Protein AF-A0A975RC49-F1 (afdb_monomer)

Foldseek 3Di:
DDDDDDDDDDDDDDDDPDDDDDDDDDDDDDDDDDDDDDDDDDDDDDDDDDDDDDDDDDDDDDDDDDDDDDDPVVVVVVVVVVVVVVVVVVVVCVVVPDDDDDDDDDDDDDPPPDPPDPDADAFLDDDWDFLVLLCVLCVVFAAKDPVFFDWAFDPPDPFGKTKTKIKHWDDDVPFPDIKIKIKIKIFTDQDPVDDHHLQVVLVVVVVVQVVLPWAWDQPLPAAPTKTWRDPNDPDPPDQDWQWMWHDHRSMIMIITIDGCPDPLSVDSHSPDPSNNVVSSVVSRSSCCSTPNDD

Secondary structure (DSSP, 8-state):
-----------------PPP--------------------------------------------PPPPPPP-HHHHHHHHHHHHHHHHHHHHHHHHTSPP---------PPPPPPPPP-PPPPS-S----HHHHHHH-TTSPEE-TTT-EEEE-TT-SS-EEEEEEEEEE--TT-SS-EEEEEEEEEE---TTT---HHHHHHHHHHHHHHTT-EE-TTS--SSEEEEPPPSS--TTPPPPEEEEEEETTEEEEEEEE-TT-GGG--SSTT-HHHHHHHHHHHHHHHHHHHS--

Mean predicted aligned error: 18.82 Å

Structure (mmCIF, N/CA/C/O backbone):
data_AF-A0A975RC49-F1
#
_entry.id   AF-A0A975RC49-F1
#
loop_
_atom_site.group_PDB
_atom_site.id
_atom_site.type_symbol
_atom_site.label_atom_id
_atom_site.label_alt_id
_atom_site.label_comp_id
_atom_site.label_asym_id
_atom_site.label_entity_id
_atom_site.label_seq_id
_atom_site.pdbx_PDB_ins_code
_atom_site.Cartn_x
_atom_site.Cartn_y
_atom_site.Cartn_z
_atom_site.occupancy
_atom_site.B_iso_or_equiv
_atom_site.auth_seq_id
_atom_site.auth_comp_id
_atom_site.auth_asym_id
_atom_site.auth_atom_id
_atom_site.pdbx_PDB_model_num
ATOM 1 N N . MET A 1 1 ? -19.924 -27.750 -36.740 1.00 48.16 1 MET A N 1
ATOM 2 C CA . MET A 1 1 ? -19.818 -26.470 -37.473 1.00 48.16 1 MET A CA 1
ATOM 3 C C . MET A 1 1 ? -21.213 -25.969 -37.803 1.00 48.16 1 MET A C 1
ATOM 5 O O . MET A 1 1 ? -21.998 -26.760 -38.304 1.00 48.16 1 MET A O 1
ATOM 9 N N . CYS A 1 2 ? -21.515 -24.692 -37.574 1.00 34.75 2 CYS A N 1
ATOM 10 C 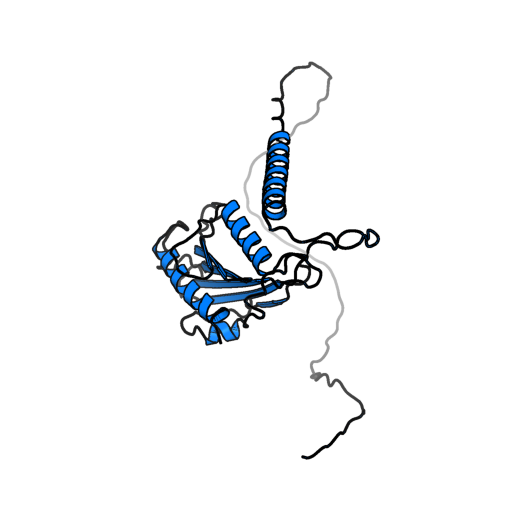CA . CYS A 1 2 ? -22.580 -23.990 -38.293 1.00 34.75 2 CYS A CA 1
ATOM 11 C C . CYS A 1 2 ? -22.220 -22.499 -38.338 1.00 34.75 2 CYS A C 1
ATOM 13 O O . CYS A 1 2 ? -21.735 -21.957 -37.348 1.00 34.75 2 CYS A O 1
ATOM 15 N N . TRP A 1 3 ? -22.368 -21.884 -39.506 1.00 39.25 3 TRP A N 1
ATOM 16 C CA . TRP A 1 3 ? -21.865 -20.552 -39.840 1.00 39.25 3 TRP A CA 1
ATOM 17 C C . TRP A 1 3 ? -23.080 -19.728 -40.270 1.00 39.25 3 TRP A C 1
ATOM 19 O O . TRP A 1 3 ? -23.743 -20.115 -41.229 1.00 39.25 3 TRP A O 1
ATOM 29 N N . ILE A 1 4 ? -23.399 -18.636 -39.572 1.00 54.00 4 ILE A N 1
ATOM 30 C CA . ILE A 1 4 ? -24.405 -17.667 -40.029 1.00 54.00 4 ILE A CA 1
ATOM 31 C C . ILE A 1 4 ? -23.855 -16.260 -39.796 1.00 54.00 4 ILE A C 1
ATOM 33 O O . ILE A 1 4 ? -23.800 -15.774 -38.669 1.00 54.00 4 ILE A O 1
ATOM 37 N N . CYS A 1 5 ? -23.453 -15.610 -40.886 1.00 49.94 5 CYS A N 1
ATOM 38 C CA . CYS A 1 5 ? -23.267 -14.164 -40.940 1.00 49.94 5 CYS A CA 1
ATOM 39 C C . CYS A 1 5 ? -24.623 -13.506 -41.237 1.00 49.94 5 CYS A C 1
ATOM 41 O O . CYS A 1 5 ? -25.393 -14.033 -42.039 1.00 49.94 5 CYS A O 1
ATOM 43 N N . GLY A 1 6 ? -24.913 -12.355 -40.625 1.00 41.44 6 GLY A N 1
ATOM 44 C CA . GLY A 1 6 ? -26.195 -11.673 -40.819 1.00 41.44 6 GLY A CA 1
ATOM 45 C C . GLY A 1 6 ? -26.276 -10.307 -40.141 1.00 41.44 6 GLY A C 1
ATOM 46 O O . GLY A 1 6 ? -26.768 -10.197 -39.024 1.00 41.44 6 GLY A O 1
ATOM 47 N N . HIS A 1 7 ? -25.794 -9.285 -40.841 1.00 43.31 7 HIS A N 1
ATOM 48 C CA . HIS A 1 7 ? -26.091 -7.849 -40.708 1.00 43.31 7 HIS A CA 1
ATOM 49 C C . HIS A 1 7 ? -26.049 -7.307 -42.155 1.00 43.31 7 HIS A C 1
ATOM 51 O O . HIS A 1 7 ? -25.258 -7.847 -42.939 1.00 43.31 7 HIS A O 1
ATOM 57 N N . PRO A 1 8 ? -26.896 -6.333 -42.556 1.00 55.91 8 PRO A N 1
ATOM 58 C CA . PRO A 1 8 ? -26.788 -4.981 -41.995 1.00 55.91 8 PRO A CA 1
ATOM 59 C C . PRO A 1 8 ? -28.096 -4.163 -41.838 1.00 55.91 8 PRO A C 1
ATOM 61 O O . PRO A 1 8 ? -29.154 -4.538 -42.330 1.00 55.91 8 PRO A O 1
ATOM 64 N N . ASP A 1 9 ? -27.933 -3.022 -41.155 1.00 44.25 9 ASP A N 1
ATOM 65 C CA . ASP A 1 9 ? -28.624 -1.721 -41.262 1.00 44.25 9 ASP A CA 1
ATOM 66 C C . ASP A 1 9 ? -30.160 -1.610 -41.331 1.00 44.25 9 ASP A C 1
ATOM 68 O O . ASP A 1 9 ? -30.810 -2.058 -42.272 1.00 44.25 9 ASP A O 1
ATOM 72 N N . GLY A 1 10 ? -30.737 -0.812 -40.412 1.00 37.03 10 GLY A N 1
ATOM 73 C CA . GLY A 1 10 ? -32.104 -0.308 -40.603 1.00 37.03 10 GLY A CA 1
ATOM 74 C C . GLY A 1 10 ? -32.830 0.380 -39.437 1.00 37.03 10 GLY A C 1
ATOM 75 O O . GLY A 1 10 ? -33.945 -0.015 -39.130 1.00 37.03 10 GLY A O 1
ATOM 76 N N . GLY A 1 11 ? -32.281 1.467 -38.878 1.00 35.84 11 GLY A N 1
ATOM 77 C CA . GLY A 1 11 ? -33.105 2.593 -38.395 1.00 35.84 11 GLY A CA 1
ATOM 78 C C . GLY A 1 11 ? -33.694 2.594 -36.968 1.00 35.84 11 GLY A C 1
ATOM 79 O O . GLY A 1 11 ? -34.406 1.693 -36.548 1.00 35.84 11 GLY A O 1
ATOM 80 N N . GLY A 1 12 ? -33.551 3.755 -36.314 1.00 36.91 12 GLY A N 1
ATOM 81 C CA . GLY A 1 12 ? -34.678 4.413 -35.637 1.00 36.91 12 GLY A CA 1
ATOM 82 C C . GLY A 1 12 ? -34.767 4.354 -34.104 1.00 36.91 12 GLY A C 1
ATOM 83 O O . GLY A 1 12 ? -35.030 3.315 -33.517 1.00 36.91 12 GLY A O 1
ATOM 84 N N . GLY A 1 13 ? -34.751 5.541 -33.482 1.00 41.72 13 GLY A N 1
ATOM 85 C CA . GLY A 1 13 ? -35.618 5.821 -32.329 1.00 41.72 13 GLY A CA 1
ATOM 86 C C . GLY A 1 13 ? -35.014 5.693 -30.930 1.00 41.72 13 GLY A C 1
ATOM 87 O O . GLY A 1 13 ? -35.272 4.732 -30.211 1.00 41.72 13 GLY A O 1
ATOM 88 N N . THR A 1 14 ? -34.361 6.756 -30.458 1.00 46.00 14 THR A N 1
ATOM 89 C CA . THR A 1 14 ? -34.277 7.050 -29.020 1.00 46.00 14 THR A CA 1
ATOM 90 C C . THR A 1 14 ? -35.671 7.382 -28.473 1.00 46.00 14 THR A C 1
ATOM 92 O O . THR A 1 14 ? -36.161 8.501 -28.623 1.00 46.00 14 THR A O 1
ATOM 95 N N . VAL A 1 15 ? -36.323 6.422 -27.811 1.00 40.50 15 VAL A N 1
ATOM 96 C CA . VAL A 1 15 ? -37.602 6.666 -27.122 1.00 40.50 15 VAL A CA 1
ATOM 97 C C . VAL A 1 15 ? -37.340 7.254 -25.734 1.00 40.50 15 VAL A C 1
ATOM 99 O O . VAL A 1 15 ? -37.149 6.540 -24.751 1.00 40.50 15 VAL A O 1
ATOM 102 N N . LEU A 1 16 ? -37.352 8.585 -25.656 1.00 39.56 16 LEU A N 1
ATOM 103 C CA . LEU A 1 16 ? -37.493 9.314 -24.395 1.00 39.56 16 LEU A CA 1
ATOM 104 C C . LEU A 1 16 ? -38.916 9.116 -23.853 1.00 39.56 16 LEU A C 1
ATOM 106 O O . LEU A 1 16 ? -39.882 9.619 -24.427 1.00 39.56 16 LEU A O 1
ATOM 110 N N . VAL A 1 17 ? -39.049 8.406 -22.730 1.00 44.75 17 VAL A N 1
ATOM 111 C CA . VAL A 1 17 ? -40.335 8.218 -22.037 1.00 44.75 17 VAL A CA 1
ATOM 112 C C . VAL A 1 17 ? -40.698 9.493 -21.267 1.00 44.75 17 VAL A C 1
ATOM 114 O O . VAL A 1 17 ? -40.416 9.639 -20.078 1.00 44.75 17 VAL A O 1
ATOM 117 N N . VAL A 1 18 ? -41.329 10.437 -21.966 1.00 41.31 18 VAL A N 1
ATOM 118 C CA . VAL A 1 18 ? -41.903 11.651 -21.372 1.00 41.31 18 VAL A CA 1
ATOM 119 C C . VAL A 1 18 ? -43.271 11.321 -20.773 1.00 41.31 18 VAL A C 1
ATOM 121 O O . VAL A 1 18 ? -44.186 10.918 -21.487 1.00 41.31 18 VAL A O 1
ATOM 124 N N . HIS A 1 19 ? -43.424 11.517 -19.462 1.00 46.41 19 HIS A N 1
ATOM 125 C CA . HIS A 1 19 ? -44.721 11.415 -18.789 1.00 46.41 19 HIS A CA 1
ATOM 126 C C . HIS A 1 19 ? -45.520 12.720 -18.972 1.00 46.41 19 HIS A C 1
ATOM 128 O O . HIS A 1 19 ? -44.986 13.791 -18.673 1.00 46.41 19 HIS A O 1
ATOM 134 N N . PRO A 1 20 ? -46.784 12.674 -19.434 1.00 46.28 20 PRO A N 1
ATOM 135 C CA . PRO A 1 20 ? -47.616 13.864 -19.577 1.00 46.28 20 PRO A CA 1
ATOM 136 C C . PRO A 1 20 ? -48.431 14.164 -18.309 1.00 46.28 20 PRO A C 1
ATOM 138 O O . PRO A 1 20 ? -48.974 13.257 -17.684 1.00 46.28 20 PRO A O 1
ATOM 141 N N . GLY A 1 21 ? -48.627 15.454 -18.014 1.00 37.62 21 GLY A N 1
ATOM 142 C CA . GLY A 1 21 ? -49.798 15.921 -17.259 1.00 37.62 21 GLY A CA 1
ATOM 143 C C . GLY A 1 21 ? -49.547 16.585 -15.903 1.00 37.62 21 GLY A C 1
ATOM 144 O O . GLY A 1 21 ? -49.761 15.978 -14.859 1.00 37.62 21 GLY A O 1
ATOM 145 N N . SER A 1 22 ? -49.277 17.891 -15.917 1.00 41.16 22 SER A N 1
ATOM 146 C CA . SER A 1 22 ? -49.756 18.809 -14.871 1.00 41.16 22 SER A CA 1
ATOM 147 C C . SER A 1 22 ? -49.934 20.228 -15.451 1.00 41.16 22 SER A C 1
ATOM 149 O O . SER A 1 22 ? -49.138 20.644 -16.296 1.00 41.16 22 SER A O 1
ATOM 151 N N . PRO A 1 23 ? -51.027 20.946 -15.115 1.00 50.72 23 PRO A N 1
ATOM 152 C CA . PRO A 1 23 ? -51.455 22.131 -15.864 1.00 50.72 23 PRO A CA 1
ATOM 153 C C . PRO A 1 23 ? -50.717 23.421 -15.479 1.00 50.72 23 PRO A C 1
ATOM 155 O O . PRO A 1 23 ? -50.354 23.643 -14.326 1.00 50.72 23 PRO A O 1
ATOM 158 N N . GLN A 1 24 ? -50.565 24.309 -16.464 1.00 41.41 24 GLN A N 1
ATOM 159 C CA . GLN A 1 24 ? -50.012 25.655 -16.300 1.00 41.41 24 GLN A CA 1
ATOM 160 C C . GLN A 1 24 ? -50.996 26.602 -15.588 1.00 41.41 24 GLN A C 1
ATOM 162 O O . GLN A 1 24 ? -52.201 26.551 -15.827 1.00 41.41 24 GLN A O 1
ATOM 167 N N . GLN A 1 25 ? -50.460 27.528 -14.790 1.00 42.84 25 GLN A N 1
ATOM 168 C CA . GLN A 1 25 ? -51.162 28.699 -14.251 1.00 42.84 25 GLN A CA 1
ATOM 169 C C . GLN A 1 25 ? -50.293 29.950 -14.488 1.00 42.84 25 GLN A C 1
ATOM 171 O O . GLN A 1 25 ? -49.144 29.965 -14.040 1.00 42.84 25 GLN A O 1
ATOM 176 N N . PRO A 1 26 ? -50.784 30.981 -15.199 1.00 52.34 26 PRO A N 1
ATOM 177 C CA . PRO A 1 26 ? -50.079 32.247 -15.386 1.00 52.34 26 PRO A CA 1
ATOM 178 C C . PRO A 1 26 ? -50.590 33.339 -14.428 1.00 52.34 26 PRO A C 1
ATOM 180 O O . PRO A 1 26 ? -51.778 33.365 -14.132 1.00 52.34 26 PRO A O 1
ATOM 183 N N . TYR A 1 27 ? -49.725 34.281 -14.025 1.00 34.75 27 TYR A N 1
ATOM 184 C CA . TYR A 1 27 ? -49.964 35.747 -13.956 1.00 34.75 27 TYR A CA 1
ATOM 185 C C . TYR A 1 27 ? -48.707 36.454 -13.394 1.00 34.75 27 TYR A C 1
ATOM 187 O O . TYR A 1 27 ? -48.075 35.958 -12.470 1.00 34.75 27 TYR A O 1
ATOM 195 N N . GLN A 1 28 ? -48.157 37.436 -14.120 1.00 38.69 28 GLN A N 1
ATOM 196 C CA . GLN A 1 28 ? -48.242 38.894 -13.873 1.00 38.69 28 GLN A CA 1
ATOM 197 C C . GLN A 1 28 ? -47.629 39.405 -12.553 1.00 38.69 28 GLN A C 1
ATOM 199 O O . GLN A 1 28 ? -47.965 38.949 -11.467 1.00 38.69 28 GLN A O 1
ATOM 204 N N . GLY A 1 29 ? -46.750 40.409 -12.668 1.00 40.44 29 GLY A N 1
ATOM 205 C CA . GLY A 1 29 ? -46.093 41.071 -11.535 1.00 40.44 29 GLY A CA 1
ATOM 206 C C . GLY A 1 29 ? -46.784 42.360 -11.071 1.00 40.44 29 GLY A C 1
ATOM 207 O O . GLY A 1 29 ? -47.638 42.912 -11.762 1.00 40.44 29 GLY A O 1
ATOM 208 N N . GLY A 1 30 ? -46.362 42.868 -9.910 1.00 33.44 30 GLY A N 1
ATOM 209 C CA . GLY A 1 30 ? -46.819 44.130 -9.319 1.00 33.44 30 GLY A CA 1
ATOM 210 C C . GLY A 1 30 ? -46.054 44.477 -8.022 1.00 33.44 30 GLY A C 1
ATOM 211 O O . GLY A 1 30 ? -45.348 43.605 -7.513 1.00 33.44 30 GLY A O 1
ATOM 212 N N . PRO A 1 31 ? -46.107 45.731 -7.515 1.00 53.66 31 PRO A N 1
ATOM 213 C CA . PRO A 1 31 ? -44.987 46.291 -6.739 1.00 53.66 31 PRO A CA 1
ATOM 214 C C . PRO A 1 31 ? -45.314 46.957 -5.369 1.00 53.66 31 PRO A C 1
ATOM 216 O O . PRO A 1 31 ? -46.438 47.371 -5.109 1.00 53.66 31 PRO A O 1
ATOM 219 N N . TYR A 1 32 ? -44.247 47.189 -4.582 1.00 35.81 32 TYR A N 1
ATOM 220 C CA . TYR A 1 32 ? -44.095 48.121 -3.431 1.00 35.81 32 TYR A CA 1
ATOM 221 C C . TYR A 1 32 ? -44.633 47.763 -2.015 1.00 35.81 32 TYR A C 1
ATOM 223 O O . TYR A 1 32 ? -45.631 47.078 -1.846 1.00 35.81 32 TYR A O 1
ATOM 231 N N . GLN A 1 33 ? -43.985 48.415 -1.024 1.00 40.91 33 GLN A N 1
ATOM 232 C CA . GLN A 1 33 ? -44.351 48.670 0.397 1.00 40.91 33 GLN A CA 1
ATOM 233 C C . GLN A 1 33 ? -44.145 47.574 1.475 1.00 40.91 33 GLN A C 1
ATOM 235 O O . GLN A 1 33 ? -44.083 46.400 1.143 1.00 40.91 33 GLN A O 1
ATOM 240 N N . GLN A 1 34 ? -44.099 47.864 2.798 1.00 35.94 34 GLN A N 1
ATOM 241 C CA . GLN A 1 34 ? -43.521 48.975 3.617 1.00 35.94 34 GLN A CA 1
ATOM 242 C C . GLN A 1 34 ? -43.714 48.658 5.138 1.00 35.94 34 GLN A C 1
ATOM 244 O O . GLN A 1 34 ? -44.823 48.329 5.538 1.00 35.94 34 GLN A O 1
ATOM 249 N N . GLY A 1 35 ? -42.691 48.848 5.999 1.00 37.84 35 GLY A N 1
ATOM 250 C CA . GLY A 1 35 ? -42.793 48.870 7.490 1.00 37.84 35 GLY A CA 1
ATOM 251 C C . GLY A 1 35 ? -42.779 47.508 8.239 1.00 37.84 35 GLY A C 1
ATOM 252 O O . GLY A 1 35 ? -43.109 46.490 7.651 1.00 37.84 35 GLY A O 1
ATOM 253 N N . GLY A 1 36 ? -42.398 47.395 9.530 1.00 32.78 36 GLY A N 1
ATOM 254 C CA . GLY A 1 36 ? -41.684 48.340 10.416 1.00 32.78 36 GLY A CA 1
ATOM 255 C C . GLY A 1 36 ? -41.649 47.979 11.935 1.00 32.78 36 GLY A C 1
ATOM 256 O O . GLY A 1 36 ? -42.676 47.606 12.484 1.00 32.78 36 GLY A O 1
ATOM 257 N N . ARG A 1 37 ? -40.506 48.265 12.613 1.00 39.56 37 ARG A N 1
ATOM 258 C CA . ARG A 1 37 ? -40.266 48.446 14.092 1.00 39.56 37 ARG A CA 1
ATOM 259 C C . ARG A 1 37 ? -40.331 47.214 15.047 1.00 39.56 37 ARG A C 1
ATOM 261 O O . ARG A 1 37 ? -40.948 46.228 14.667 1.00 39.56 37 ARG A O 1
ATOM 268 N N . PRO A 1 38 ? -39.804 47.278 16.312 1.00 52.38 38 PRO A N 1
ATOM 269 C CA . PRO A 1 38 ? -38.921 48.268 16.990 1.00 52.38 38 PRO A CA 1
ATOM 270 C C . PRO A 1 38 ? -37.618 47.689 17.650 1.00 52.38 38 PRO A C 1
ATOM 272 O O . PRO A 1 38 ? -37.277 46.528 17.471 1.00 52.38 38 PRO A O 1
ATOM 275 N N . GLN A 1 39 ? -36.875 48.537 18.392 1.00 44.19 39 GLN A N 1
ATOM 276 C CA . GLN A 1 39 ? -35.502 48.361 18.936 1.00 44.19 39 GLN A CA 1
ATOM 277 C C . GLN A 1 39 ? -35.376 47.904 20.414 1.00 44.19 39 GLN A C 1
ATOM 279 O O . GLN A 1 39 ? -36.280 48.166 21.203 1.00 44.19 39 GLN A O 1
ATOM 284 N N . GLN A 1 40 ? -34.164 47.440 20.789 1.00 43.75 40 GLN A N 1
ATOM 285 C CA . GLN A 1 40 ? -33.342 47.784 21.989 1.00 43.75 40 GLN A CA 1
ATOM 286 C C . GLN A 1 40 ? -31.896 47.223 21.789 1.00 43.75 40 GLN A C 1
ATOM 288 O O . GLN A 1 40 ? -31.753 46.265 21.037 1.00 43.75 40 GLN A O 1
ATOM 293 N N . GLY A 1 41 ? -30.786 47.714 22.379 1.00 37.78 41 GLY A N 1
ATOM 294 C CA . GLY A 1 41 ? -30.490 49.012 23.019 1.00 37.78 41 GLY A CA 1
ATOM 295 C C . GLY A 1 41 ? -29.161 49.048 23.838 1.00 37.78 41 GLY A C 1
ATOM 296 O O . GLY A 1 41 ? -28.811 48.058 24.465 1.00 37.78 41 GLY A O 1
ATOM 297 N N . TYR A 1 42 ? -28.510 50.228 23.899 1.00 37.12 42 TYR A N 1
ATOM 298 C CA . TYR A 1 42 ? -27.463 50.716 24.852 1.00 37.12 42 TYR A CA 1
ATOM 299 C C . TYR A 1 42 ? -25.962 50.276 24.694 1.00 37.12 42 TYR A C 1
ATOM 301 O O . TYR A 1 42 ? -25.711 49.182 24.205 1.00 37.12 42 TYR A O 1
ATOM 309 N N . PRO A 1 43 ? -24.939 51.113 25.059 1.00 52.62 43 PRO A N 1
ATOM 310 C CA . PRO A 1 43 ? -24.518 52.342 24.338 1.00 52.62 43 PRO A CA 1
ATOM 311 C C . PRO A 1 43 ? -22.958 52.553 24.236 1.00 52.62 43 PRO A C 1
ATOM 313 O O . PRO A 1 43 ? -22.190 51.665 24.581 1.00 52.62 43 PRO A O 1
ATOM 316 N N . HIS A 1 44 ? -22.523 53.797 23.918 1.00 40.97 44 HIS A N 1
ATOM 317 C CA . HIS A 1 44 ? -21.177 54.424 24.125 1.00 40.97 44 HIS A CA 1
ATOM 318 C C . HIS A 1 44 ? -20.005 54.041 23.174 1.00 40.97 44 HIS A C 1
ATOM 320 O O . HIS A 1 44 ? -19.857 52.885 22.814 1.00 40.97 44 HIS A O 1
ATOM 326 N N . GLN A 1 45 ? -19.084 54.946 22.776 1.00 39.88 45 GLN A N 1
ATOM 327 C CA . GLN A 1 45 ? -19.087 56.429 22.713 1.00 39.88 45 GLN A CA 1
ATOM 328 C C . GLN A 1 45 ? -18.027 56.941 21.684 1.00 39.88 45 GLN A C 1
ATOM 330 O O . GLN A 1 45 ? -17.146 56.193 21.275 1.00 39.88 45 GLN A O 1
ATOM 335 N N . ASN A 1 46 ? -18.144 58.208 21.257 1.00 36.53 46 ASN A N 1
ATOM 336 C CA . ASN A 1 46 ? -17.329 58.954 20.254 1.00 36.53 46 ASN A CA 1
ATOM 337 C C . ASN A 1 46 ? -16.026 59.558 20.903 1.00 36.53 46 ASN A C 1
ATOM 339 O O . ASN A 1 46 ? -15.859 59.291 22.095 1.00 36.53 46 ASN A O 1
ATOM 343 N N . PRO A 1 47 ? -15.159 60.432 20.291 1.00 52.09 47 PRO A N 1
ATOM 344 C CA . PRO A 1 47 ? -15.111 60.994 18.921 1.00 52.09 47 PRO A CA 1
ATOM 345 C C . PRO A 1 47 ? -13.720 61.209 18.219 1.00 52.09 47 PRO A C 1
ATOM 347 O O . PRO A 1 47 ? -12.648 61.088 18.797 1.00 52.09 47 PRO A O 1
ATOM 350 N N . GLN A 1 48 ? -13.821 61.614 16.940 1.00 43.97 48 GLN A N 1
ATOM 351 C CA . GLN A 1 48 ? -12.925 62.356 16.007 1.00 43.97 48 GLN A CA 1
ATOM 352 C C . GLN A 1 48 ? -11.623 63.067 16.478 1.00 43.97 48 GLN A C 1
ATOM 354 O O . GLN A 1 48 ? -11.636 63.756 17.492 1.00 43.97 48 GLN A O 1
ATOM 359 N N . GLN A 1 49 ? -10.617 63.129 15.575 1.00 41.47 49 GLN A N 1
ATOM 360 C CA . GLN A 1 49 ? -10.016 64.327 14.896 1.00 41.47 49 GLN A CA 1
ATOM 361 C C . GLN A 1 49 ? -8.598 63.988 14.335 1.00 41.47 49 GLN A C 1
ATOM 363 O O . GLN A 1 49 ? -7.985 63.053 14.827 1.00 41.47 49 GLN A O 1
ATOM 368 N N . ASN A 1 50 ? -7.908 64.722 13.445 1.00 35.69 50 ASN A N 1
ATOM 369 C CA . ASN A 1 50 ? -8.152 65.417 12.162 1.00 35.69 50 ASN A CA 1
ATOM 370 C C . ASN A 1 50 ? -6.875 66.268 11.849 1.00 35.69 50 ASN A C 1
ATOM 372 O O . ASN A 1 50 ? -6.469 67.033 12.713 1.00 35.69 50 ASN A O 1
ATOM 376 N N . PHE A 1 51 ? -6.316 66.201 10.624 1.00 35.50 51 PHE A N 1
ATOM 377 C CA . PHE A 1 51 ? -5.241 67.059 10.029 1.00 35.50 51 PHE A CA 1
ATOM 378 C C . PHE A 1 51 ? -3.760 66.971 10.505 1.00 35.50 51 PHE A C 1
ATOM 380 O O . PHE A 1 51 ? -3.467 67.029 11.692 1.00 35.50 51 PHE A O 1
ATOM 387 N N . GLY A 1 52 ? -2.818 66.988 9.532 1.00 31.72 52 GLY A N 1
ATOM 388 C CA . GLY A 1 52 ? -1.402 67.387 9.727 1.00 31.72 52 GLY A CA 1
ATOM 389 C C . GLY A 1 52 ? -0.322 66.707 8.843 1.00 31.72 52 GLY A C 1
ATOM 390 O O . GLY A 1 52 ? 0.118 65.609 9.153 1.00 31.72 52 GLY A O 1
ATOM 391 N N . GLN A 1 53 ? 0.175 67.391 7.798 1.00 39.69 53 GLN A N 1
ATOM 392 C CA . GLN A 1 53 ? 1.578 67.294 7.293 1.00 39.69 53 GLN A CA 1
ATOM 393 C C . GLN A 1 53 ? 2.383 68.486 7.884 1.00 39.69 53 GLN A C 1
ATOM 395 O O . GLN A 1 53 ? 1.706 69.370 8.420 1.00 39.69 53 GLN A O 1
ATOM 400 N N . PRO A 1 54 ? 3.734 68.648 7.764 1.00 55.56 54 PRO A N 1
ATOM 401 C CA . PRO A 1 54 ? 4.822 67.889 7.082 1.00 55.56 54 PRO A CA 1
ATOM 402 C C . PRO A 1 54 ? 5.966 67.530 8.109 1.00 55.56 54 PRO A C 1
ATOM 404 O O . PRO A 1 54 ? 5.590 67.360 9.269 1.00 55.56 54 PRO A O 1
ATOM 407 N N . PRO A 1 55 ? 7.312 67.448 7.850 1.00 44.81 55 PRO A N 1
ATOM 408 C CA . PRO A 1 55 ? 8.143 67.427 6.622 1.00 44.81 55 PRO A CA 1
ATOM 409 C C . PRO A 1 55 ? 9.267 66.333 6.559 1.00 44.81 55 PRO A C 1
ATOM 411 O O . PRO A 1 55 ? 9.355 65.432 7.384 1.00 44.81 55 PRO A O 1
ATOM 414 N N . TYR A 1 56 ? 10.138 66.447 5.541 1.00 44.22 56 TYR A N 1
ATOM 415 C CA . TYR A 1 56 ? 11.343 65.645 5.216 1.00 44.22 56 TYR A CA 1
ATOM 416 C C . TYR A 1 56 ? 12.433 65.543 6.319 1.00 44.22 56 TYR A C 1
ATOM 418 O O . TYR A 1 56 ? 12.730 66.537 6.977 1.00 44.22 56 TYR A O 1
ATOM 426 N N . GLY A 1 57 ? 13.158 64.407 6.382 1.00 31.84 57 GLY A N 1
ATOM 427 C CA . GLY A 1 57 ? 14.435 64.269 7.118 1.00 31.84 57 GLY A CA 1
ATOM 428 C C . GLY A 1 57 ? 15.109 62.878 7.031 1.00 31.84 57 GLY A C 1
ATOM 429 O O . GLY A 1 57 ? 14.483 61.869 7.330 1.00 31.84 57 GLY A O 1
ATOM 430 N N . TYR A 1 58 ? 16.390 62.828 6.633 1.00 35.53 58 TYR A N 1
ATOM 431 C CA . TYR A 1 58 ? 17.287 61.640 6.607 1.00 35.53 58 TYR A CA 1
ATOM 432 C C . TYR A 1 58 ? 17.975 61.437 7.989 1.00 35.53 58 TYR A C 1
ATOM 434 O O . TYR A 1 58 ? 18.111 62.435 8.701 1.00 35.53 58 TYR A O 1
ATOM 442 N N . PRO A 1 59 ? 18.443 60.224 8.394 1.00 41.88 59 PRO A N 1
ATOM 443 C CA . PRO A 1 59 ? 19.723 59.687 7.892 1.00 41.88 59 PRO A CA 1
ATOM 444 C C . PRO A 1 59 ? 19.854 58.144 7.757 1.00 41.88 59 PRO A C 1
ATOM 446 O O . PRO A 1 59 ? 18.940 57.366 8.004 1.00 41.88 59 PRO A O 1
ATOM 449 N N . GLN A 1 60 ? 21.041 57.732 7.301 1.00 43.22 60 GLN A N 1
ATOM 450 C CA . GLN A 1 60 ? 21.473 56.401 6.845 1.00 43.22 60 GLN A CA 1
ATOM 451 C C . GLN A 1 60 ? 22.172 55.572 7.951 1.00 43.22 60 GLN A C 1
ATOM 453 O O . GLN A 1 60 ? 23.018 56.125 8.645 1.00 43.22 60 GLN A O 1
ATOM 458 N N . GLN A 1 61 ? 21.901 54.255 8.036 1.00 37.50 61 GLN A N 1
ATOM 459 C CA . GLN A 1 61 ? 22.738 53.164 8.611 1.00 37.50 61 GLN A CA 1
ATOM 460 C C . GLN A 1 61 ? 21.984 51.811 8.453 1.00 37.50 61 GLN A C 1
ATOM 462 O O . GLN A 1 61 ? 20.760 51.807 8.464 1.00 37.50 61 GLN A O 1
ATOM 467 N N . GLY A 1 62 ? 22.592 50.624 8.300 1.00 42.47 62 GLY A N 1
ATOM 468 C CA . GLY A 1 62 ? 24.029 50.319 8.229 1.00 42.47 62 GLY A CA 1
ATOM 469 C C . GLY A 1 62 ? 24.455 48.877 8.597 1.00 42.47 62 GLY A C 1
ATOM 470 O O . GLY A 1 62 ? 25.582 48.715 9.048 1.00 42.47 62 GLY A O 1
ATOM 471 N N . GLN A 1 63 ? 23.611 47.840 8.460 1.00 36.09 63 GLN A N 1
ATOM 472 C CA . GLN A 1 63 ? 23.936 46.412 8.716 1.00 36.09 63 GLN A CA 1
ATOM 473 C C . GLN A 1 63 ? 23.080 45.513 7.790 1.00 36.09 63 GLN A C 1
ATOM 475 O O . GLN A 1 63 ? 21.969 45.903 7.450 1.00 36.09 63 GLN A O 1
ATOM 480 N N . GLY A 1 64 ? 23.463 44.314 7.333 1.00 36.44 64 GLY A N 1
ATOM 481 C CA . GLY A 1 64 ? 24.682 43.526 7.555 1.00 36.44 64 GLY A CA 1
ATOM 482 C C . GLY A 1 64 ? 24.425 42.042 7.226 1.00 36.44 64 GLY A C 1
ATOM 483 O O . GLY A 1 64 ? 24.332 41.224 8.135 1.00 36.44 64 GLY A O 1
ATOM 484 N N . TYR A 1 65 ? 24.225 41.693 5.948 1.00 45.47 65 TYR A N 1
ATOM 485 C CA . TYR A 1 65 ? 23.830 40.330 5.544 1.00 45.47 65 TYR A CA 1
ATOM 486 C C . TYR A 1 65 ? 24.972 39.302 5.700 1.00 45.47 65 TYR A C 1
ATOM 488 O O . TYR A 1 65 ? 26.102 39.589 5.297 1.00 45.47 65 TYR A O 1
ATOM 496 N N . PRO A 1 66 ? 24.701 38.083 6.214 1.00 59.12 66 PRO A N 1
ATOM 497 C CA . PRO A 1 66 ? 25.700 37.020 6.287 1.00 59.12 66 PRO A CA 1
ATOM 498 C C . PRO A 1 66 ? 26.052 36.485 4.883 1.00 59.12 66 PRO A C 1
ATOM 500 O O . PRO A 1 66 ? 25.168 36.368 4.030 1.00 59.12 66 PRO A O 1
ATOM 503 N N . PRO A 1 67 ? 27.321 36.118 4.620 1.00 62.38 67 PRO A N 1
ATOM 504 C CA . PRO A 1 67 ? 27.748 35.669 3.298 1.00 62.38 67 PRO A CA 1
ATOM 505 C C . PRO A 1 67 ? 27.145 34.298 2.925 1.00 62.38 67 PRO A C 1
ATOM 507 O O . PRO A 1 67 ? 27.091 33.396 3.769 1.00 62.38 67 PRO A O 1
ATOM 510 N N . PRO A 1 68 ? 26.737 34.090 1.658 1.00 66.12 68 PRO A N 1
ATOM 511 C CA . PRO A 1 68 ? 26.168 32.823 1.210 1.00 66.12 68 PRO A CA 1
ATOM 512 C C . PRO A 1 68 ? 27.204 31.690 1.243 1.00 66.12 68 PRO A C 1
ATOM 514 O O . PRO A 1 68 ? 28.345 31.834 0.793 1.00 66.12 68 PRO A O 1
ATOM 517 N N . LYS A 1 69 ? 26.795 30.522 1.751 1.00 65.00 69 LYS A N 1
ATOM 518 C CA . LYS A 1 69 ? 27.634 29.315 1.783 1.00 65.00 69 LYS A CA 1
ATOM 519 C C . LYS A 1 69 ? 27.849 28.796 0.356 1.00 65.00 69 LYS A C 1
ATOM 521 O O . LYS A 1 69 ? 26.886 28.517 -0.352 1.00 65.00 69 LYS A O 1
ATOM 526 N N . LYS A 1 70 ? 29.112 28.644 -0.055 1.00 61.81 70 LYS A N 1
ATOM 527 C CA . LYS A 1 70 ? 29.483 28.146 -1.393 1.00 61.81 70 LYS A CA 1
ATOM 528 C C . LYS A 1 70 ? 28.956 26.712 -1.615 1.00 61.81 70 LYS A C 1
ATOM 530 O O . LYS A 1 70 ? 29.142 25.876 -0.726 1.00 61.81 70 LYS A O 1
ATOM 535 N N . PRO A 1 71 ? 28.360 26.391 -2.779 1.00 54.19 71 PRO A N 1
ATOM 536 C CA . PRO A 1 71 ? 27.940 25.028 -3.092 1.00 54.19 71 PRO A CA 1
ATOM 537 C C . PRO A 1 71 ? 29.159 24.113 -3.293 1.00 54.19 71 PRO A C 1
ATOM 539 O O . PRO A 1 71 ? 30.148 24.496 -3.917 1.00 54.19 71 PRO A O 1
ATOM 542 N N . LYS A 1 72 ? 29.092 22.878 -2.780 1.00 55.12 72 LYS A N 1
ATOM 543 C CA . LYS A 1 72 ? 30.182 21.881 -2.845 1.00 55.12 72 LYS A CA 1
ATOM 544 C C . LYS A 1 72 ? 30.249 21.138 -4.194 1.00 55.12 72 LYS A C 1
ATOM 546 O O . LYS A 1 72 ?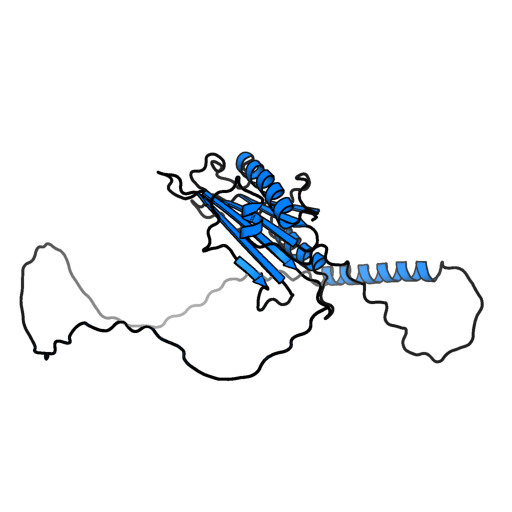 30.606 19.963 -4.237 1.00 55.12 72 LYS A O 1
ATOM 551 N N . THR A 1 73 ? 29.916 21.808 -5.297 1.00 55.53 73 THR A N 1
ATOM 552 C CA . THR A 1 73 ? 29.760 21.201 -6.632 1.00 55.53 73 THR A CA 1
ATOM 553 C C . THR A 1 73 ? 31.025 20.472 -7.106 1.00 55.53 73 THR A C 1
ATOM 555 O O . THR A 1 73 ? 30.932 19.415 -7.723 1.00 55.53 73 THR A O 1
ATOM 558 N N . GLY A 1 74 ? 32.211 20.975 -6.740 1.00 52.00 74 GLY A N 1
ATOM 559 C CA . GLY A 1 74 ? 33.495 20.347 -7.079 1.00 52.00 74 GLY A CA 1
ATOM 560 C C . GLY A 1 74 ? 33.731 18.969 -6.445 1.00 52.00 74 GLY A C 1
ATOM 561 O O . GLY A 1 74 ? 34.432 18.154 -7.032 1.00 52.00 74 GLY A O 1
ATOM 562 N N . LEU A 1 75 ? 33.124 18.666 -5.289 1.00 62.47 75 LEU A N 1
ATOM 563 C CA . LEU A 1 75 ? 33.280 17.355 -4.644 1.00 62.47 75 LEU A CA 1
ATOM 564 C C . LEU A 1 75 ? 32.432 16.281 -5.342 1.00 62.47 75 LEU A C 1
ATOM 566 O O . LEU A 1 75 ? 32.891 15.157 -5.516 1.00 62.47 75 LEU A O 1
ATOM 570 N N . ILE A 1 76 ? 31.233 16.643 -5.809 1.00 58.69 76 ILE A N 1
ATOM 571 C CA . ILE A 1 76 ? 30.371 15.744 -6.591 1.00 58.69 76 ILE A CA 1
ATOM 572 C C . ILE A 1 76 ? 30.995 15.482 -7.969 1.00 58.69 76 ILE A C 1
ATOM 574 O O . ILE A 1 76 ? 31.078 14.331 -8.393 1.00 58.69 76 ILE A O 1
ATOM 578 N N . ALA A 1 77 ? 31.517 16.525 -8.628 1.00 58.00 77 ALA A N 1
ATOM 579 C CA . ALA A 1 77 ? 32.252 16.382 -9.886 1.00 58.00 77 ALA A CA 1
ATOM 580 C C . ALA A 1 77 ? 33.498 15.482 -9.740 1.00 58.00 77 ALA A C 1
ATOM 582 O O . ALA A 1 77 ? 33.753 14.644 -10.602 1.00 58.00 77 ALA A O 1
ATOM 583 N N . GLY A 1 78 ? 34.236 15.605 -8.628 1.00 58.41 78 GLY A N 1
ATOM 584 C CA . GLY A 1 78 ? 35.387 14.751 -8.325 1.00 58.41 78 GLY A CA 1
ATOM 585 C C . GLY A 1 78 ? 35.023 13.274 -8.131 1.00 58.41 78 GLY A C 1
ATOM 586 O O . GLY A 1 78 ? 35.699 12.406 -8.679 1.00 58.41 78 GLY A O 1
ATOM 587 N N . ILE A 1 79 ? 33.934 12.977 -7.411 1.00 68.25 79 ILE A N 1
ATOM 588 C CA . ILE A 1 79 ? 33.458 11.595 -7.220 1.00 68.25 79 ILE A CA 1
ATOM 589 C C . ILE A 1 79 ? 32.989 10.991 -8.551 1.00 68.25 79 ILE A C 1
ATOM 591 O O . ILE A 1 79 ? 33.366 9.865 -8.868 1.00 68.25 79 ILE A O 1
ATOM 595 N N . ALA A 1 80 ? 32.230 11.740 -9.358 1.00 60.00 80 ALA A N 1
ATOM 596 C CA . ALA A 1 80 ? 31.770 11.276 -10.666 1.00 60.00 80 ALA A CA 1
ATOM 597 C C . ALA A 1 80 ? 32.943 10.931 -11.605 1.00 60.00 80 ALA A C 1
ATOM 599 O O . ALA A 1 80 ? 32.947 9.864 -12.217 1.00 60.00 80 ALA A O 1
ATOM 600 N N . ALA A 1 81 ? 33.973 11.784 -11.663 1.00 68.38 81 ALA A N 1
ATOM 601 C CA . ALA A 1 81 ? 35.186 11.508 -12.433 1.00 68.38 81 ALA A CA 1
ATOM 602 C C . ALA A 1 81 ? 35.940 10.268 -11.913 1.00 68.38 81 ALA A C 1
ATOM 604 O O . ALA A 1 81 ? 36.371 9.432 -12.707 1.00 68.38 81 ALA A O 1
ATOM 605 N N . GLY A 1 82 ? 36.054 10.115 -10.588 1.00 73.56 82 GLY A N 1
ATOM 606 C CA . GLY A 1 82 ? 36.703 8.961 -9.961 1.00 73.56 82 GLY A CA 1
ATOM 607 C C . GLY A 1 82 ? 36.033 7.628 -10.305 1.00 73.56 82 GLY A C 1
ATOM 608 O O . GLY A 1 82 ? 36.723 6.680 -10.670 1.00 73.56 82 GLY A O 1
ATOM 609 N N . VAL A 1 83 ? 34.697 7.564 -10.258 1.00 75.56 83 VAL A N 1
ATOM 610 C CA . VAL A 1 83 ? 33.936 6.348 -10.605 1.00 75.56 83 VAL A CA 1
ATOM 611 C C . VAL A 1 83 ? 34.129 5.967 -12.076 1.00 75.56 83 VAL A C 1
ATOM 613 O O . VAL A 1 83 ? 34.356 4.795 -12.368 1.00 75.56 83 VAL A O 1
ATOM 616 N N . VAL A 1 84 ? 34.114 6.936 -13.000 1.00 79.06 84 VAL A N 1
ATOM 617 C CA . VAL A 1 84 ? 34.325 6.670 -14.437 1.00 79.06 84 VAL A CA 1
ATOM 618 C C . VAL A 1 84 ? 35.714 6.082 -14.704 1.00 79.06 84 VAL A C 1
ATOM 620 O O . VAL A 1 84 ? 35.823 5.091 -15.423 1.00 79.06 84 VAL A O 1
ATOM 623 N N . VAL A 1 85 ? 36.772 6.628 -14.091 1.00 81.31 85 VAL A N 1
ATOM 624 C CA . VAL A 1 85 ? 38.137 6.083 -14.231 1.00 81.31 85 VAL A CA 1
ATOM 625 C C . VAL A 1 85 ? 38.232 4.657 -13.677 1.00 81.31 85 VAL A C 1
ATOM 627 O O . VAL A 1 85 ? 38.870 3.805 -14.292 1.00 81.31 85 VAL A O 1
ATOM 630 N N . LEU A 1 86 ? 37.567 4.373 -12.554 1.00 77.56 86 LEU A N 1
ATOM 631 C CA . LEU A 1 86 ? 37.577 3.048 -11.926 1.00 77.56 86 LEU A CA 1
ATOM 632 C C . LEU A 1 86 ? 36.864 1.997 -12.797 1.00 77.56 86 LEU A C 1
ATOM 634 O O . LEU A 1 86 ? 37.391 0.904 -12.991 1.00 77.56 86 LEU A O 1
ATOM 638 N N . VAL A 1 87 ? 35.718 2.345 -13.393 1.00 79.62 87 VAL A N 1
ATOM 639 C CA . VAL A 1 87 ? 35.005 1.469 -14.342 1.00 79.62 87 VAL A CA 1
ATOM 640 C C . VAL A 1 87 ? 35.846 1.209 -15.596 1.00 79.62 87 VAL A C 1
ATOM 642 O O . VAL A 1 87 ? 35.967 0.060 -16.017 1.00 79.62 87 VAL A O 1
ATOM 645 N N . LEU A 1 88 ? 36.482 2.242 -16.163 1.00 77.19 88 LEU A N 1
ATOM 646 C CA . LEU A 1 88 ? 37.366 2.086 -17.325 1.00 77.19 88 LEU A CA 1
ATOM 647 C C . LEU A 1 88 ? 38.577 1.189 -17.022 1.00 77.19 88 LEU A C 1
ATOM 649 O O . LEU A 1 88 ? 38.952 0.380 -17.868 1.00 77.19 88 LEU A O 1
ATOM 653 N N . ALA A 1 89 ? 39.153 1.278 -15.820 1.00 76.38 89 ALA A N 1
ATOM 654 C CA . ALA A 1 89 ? 40.251 0.410 -15.399 1.00 76.38 89 ALA A CA 1
ATOM 655 C C . ALA A 1 89 ? 39.824 -1.066 -15.285 1.00 76.38 89 ALA A C 1
ATOM 657 O O . ALA A 1 89 ? 40.547 -1.944 -15.748 1.00 76.38 89 ALA A O 1
ATOM 658 N N . VAL A 1 90 ? 38.638 -1.347 -14.729 1.00 76.88 90 VAL A N 1
ATOM 659 C CA . VAL A 1 90 ? 38.104 -2.720 -14.638 1.00 76.88 90 VAL A CA 1
ATOM 660 C C . VAL A 1 90 ? 37.828 -3.302 -16.028 1.00 76.88 90 VAL A C 1
ATOM 662 O O . VAL A 1 90 ? 38.216 -4.437 -16.294 1.00 76.88 90 VAL A O 1
ATOM 665 N N . VAL A 1 91 ? 37.229 -2.523 -16.937 1.00 75.62 91 VAL A N 1
ATOM 666 C CA . VAL A 1 91 ? 37.006 -2.952 -18.331 1.00 75.62 91 VAL A CA 1
ATOM 667 C C . VAL A 1 91 ? 38.331 -3.221 -19.045 1.00 75.62 91 VAL A C 1
ATOM 669 O O . VAL A 1 91 ? 38.457 -4.243 -19.714 1.00 75.62 91 VAL A O 1
ATOM 672 N N . ALA A 1 92 ? 39.336 -2.356 -18.874 1.00 72.50 92 ALA A N 1
ATOM 673 C CA . ALA A 1 92 ? 40.652 -2.559 -19.475 1.00 72.50 92 ALA A CA 1
ATOM 674 C C . ALA A 1 92 ? 41.313 -3.856 -18.983 1.00 72.50 92 ALA A C 1
ATOM 676 O O . ALA A 1 92 ? 41.830 -4.609 -19.799 1.00 72.50 92 ALA A O 1
ATOM 677 N N . ILE A 1 93 ? 41.249 -4.156 -17.680 1.00 73.69 93 ILE A N 1
ATOM 678 C CA . ILE A 1 93 ? 41.790 -5.407 -17.128 1.00 73.69 93 ILE A CA 1
ATOM 679 C C . ILE A 1 93 ? 41.094 -6.619 -17.759 1.00 73.69 93 ILE A C 1
ATOM 681 O O . ILE A 1 93 ? 41.779 -7.482 -18.289 1.00 73.69 93 ILE A O 1
ATOM 685 N N . VAL A 1 94 ? 39.756 -6.653 -17.787 1.00 71.31 94 VAL A N 1
ATOM 686 C CA . VAL A 1 94 ? 39.000 -7.783 -18.365 1.00 71.31 94 VAL A CA 1
ATOM 687 C C . VAL A 1 94 ? 39.315 -7.998 -19.851 1.00 71.31 94 VAL A C 1
ATOM 689 O O . VAL A 1 94 ? 39.388 -9.140 -20.292 1.00 71.31 94 VAL A O 1
ATOM 692 N N . VAL A 1 95 ? 39.534 -6.925 -20.618 1.00 71.31 95 VAL A N 1
ATOM 693 C CA . VAL A 1 95 ? 39.894 -7.012 -22.045 1.00 71.31 95 VAL A CA 1
ATOM 694 C C . VAL A 1 95 ? 41.348 -7.455 -22.255 1.00 71.31 95 VAL A C 1
ATOM 696 O O . VAL A 1 95 ? 41.614 -8.182 -23.203 1.00 71.31 95 VAL A O 1
ATOM 699 N N . PHE A 1 96 ? 42.284 -7.053 -21.389 1.00 66.62 96 PHE A N 1
ATOM 700 C CA . PHE A 1 96 ? 43.708 -7.403 -21.512 1.00 66.62 96 PHE A CA 1
ATOM 701 C C . PHE A 1 96 ? 44.122 -8.696 -20.783 1.00 66.62 96 PHE A C 1
ATOM 703 O O . PHE A 1 96 ? 45.277 -9.097 -20.900 1.00 66.62 96 PHE A O 1
ATOM 710 N N . THR A 1 97 ? 43.222 -9.354 -20.042 1.00 71.50 97 THR A N 1
ATOM 711 C CA . THR A 1 97 ? 43.466 -10.677 -19.426 1.00 71.50 97 THR A CA 1
ATOM 712 C C . THR A 1 97 ? 42.591 -11.798 -20.000 1.00 71.50 97 THR A C 1
ATOM 714 O O . THR A 1 97 ? 42.482 -12.847 -19.370 1.00 71.50 97 THR A O 1
ATOM 717 N N . GLY A 1 98 ? 41.929 -11.575 -21.139 1.00 46.75 98 GLY A N 1
ATOM 718 C CA . GLY A 1 98 ? 41.314 -12.636 -21.946 1.00 46.75 98 GLY A CA 1
ATOM 719 C C . GLY A 1 98 ? 42.313 -13.172 -22.975 1.00 46.75 98 GLY A C 1
ATOM 720 O O . GLY A 1 98 ? 43.086 -12.388 -23.520 1.00 46.75 98 GLY A O 1
ATOM 721 N N . ASP A 1 99 ? 42.312 -14.488 -23.189 1.00 45.09 99 ASP A N 1
ATOM 722 C CA . ASP A 1 99 ? 43.367 -15.244 -23.880 1.00 45.09 99 ASP A CA 1
ATOM 723 C C . ASP A 1 99 ? 43.676 -14.836 -25.340 1.00 45.09 99 ASP A C 1
ATOM 725 O O . ASP A 1 99 ? 42.827 -14.320 -26.072 1.00 45.09 99 ASP A O 1
ATOM 729 N N . ASP A 1 100 ? 44.916 -15.129 -25.752 1.00 52.22 100 ASP A N 1
ATOM 730 C CA . ASP A 1 100 ? 45.460 -14.960 -27.106 1.00 52.22 100 ASP A CA 1
ATOM 731 C C . ASP A 1 100 ? 44.788 -15.871 -28.156 1.00 52.22 100 ASP A C 1
ATOM 733 O O . ASP A 1 100 ? 44.666 -17.075 -27.938 1.00 52.22 100 ASP A O 1
ATOM 737 N N . ASP A 1 101 ? 44.490 -15.330 -29.347 1.00 43.69 101 ASP A N 1
ATOM 738 C CA . ASP A 1 101 ? 44.433 -16.095 -30.607 1.00 43.69 101 ASP A CA 1
ATOM 739 C C . ASP A 1 101 ? 44.622 -15.179 -31.851 1.00 43.69 101 ASP A C 1
ATOM 741 O O . ASP A 1 101 ? 44.491 -13.956 -31.775 1.00 43.69 101 ASP A O 1
ATOM 745 N N . GLU A 1 102 ? 45.009 -15.771 -32.989 1.00 43.91 102 GLU A N 1
ATOM 746 C CA . GLU A 1 102 ? 45.728 -15.143 -34.126 1.00 43.91 102 GLU A CA 1
ATOM 747 C C . GLU A 1 102 ? 45.090 -13.938 -34.892 1.00 43.91 102 GLU A C 1
ATOM 749 O O . GLU A 1 102 ? 43.869 -13.764 -34.950 1.00 43.91 102 GLU A O 1
ATOM 754 N N . PRO A 1 103 ? 45.917 -13.109 -35.584 1.00 48.00 103 PRO A N 1
ATOM 755 C CA . PRO A 1 103 ? 45.475 -11.873 -36.237 1.00 48.00 103 PRO A CA 1
ATOM 756 C C . PRO A 1 103 ? 44.818 -12.097 -37.614 1.00 48.00 103 PRO A C 1
ATOM 758 O O . PRO A 1 103 ? 45.491 -12.354 -38.615 1.00 48.00 103 PRO A O 1
ATOM 761 N N . SER A 1 104 ? 43.502 -11.884 -37.699 1.00 39.97 104 SER A N 1
ATOM 762 C CA . SER A 1 104 ? 42.762 -11.868 -38.973 1.00 39.97 104 SER A CA 1
ATOM 763 C C . SER A 1 104 ? 42.581 -10.456 -39.562 1.00 39.97 104 SER A C 1
ATOM 765 O O . SER A 1 104 ? 42.720 -9.440 -38.884 1.00 39.97 104 SER A O 1
ATOM 767 N N . GLN A 1 105 ? 42.328 -10.405 -40.871 1.00 44.44 105 GLN A N 1
ATOM 768 C CA . GLN A 1 105 ? 42.561 -9.255 -41.753 1.00 44.44 105 GLN A CA 1
ATOM 769 C C . GLN A 1 105 ? 41.734 -7.992 -41.443 1.00 44.44 105 GLN A C 1
ATOM 771 O O . GLN A 1 105 ? 40.589 -8.047 -40.997 1.00 44.44 105 GLN A O 1
ATOM 776 N N . ALA A 1 106 ? 42.311 -6.832 -41.778 1.00 49.47 106 ALA A N 1
ATOM 777 C CA . ALA A 1 106 ? 41.709 -5.516 -41.582 1.00 49.47 106 ALA A CA 1
ATOM 778 C C . ALA A 1 106 ? 40.408 -5.324 -42.390 1.00 49.47 106 ALA A C 1
ATOM 780 O O . ALA A 1 106 ? 40.426 -5.096 -43.600 1.00 49.47 106 ALA A O 1
ATOM 781 N N . GLN A 1 107 ? 39.279 -5.351 -41.686 1.00 48.41 107 GLN A N 1
ATOM 782 C CA . GLN A 1 107 ? 37.965 -4.960 -42.193 1.00 48.41 107 GLN A CA 1
ATOM 783 C C . GLN A 1 107 ? 37.770 -3.438 -42.000 1.00 48.41 107 GLN A C 1
ATOM 785 O O . GLN A 1 107 ? 38.224 -2.906 -40.984 1.00 48.41 107 GLN A O 1
ATOM 790 N N . PRO A 1 108 ? 37.131 -2.699 -42.933 1.00 47.59 108 PRO A N 1
ATOM 791 C CA . PRO A 1 108 ? 36.987 -1.247 -42.818 1.00 47.59 108 PRO A CA 1
ATOM 792 C C . PRO A 1 108 ? 36.241 -0.831 -41.543 1.00 47.59 108 PRO A C 1
ATOM 794 O O . PRO A 1 108 ? 35.159 -1.339 -41.246 1.00 47.59 108 PRO A O 1
ATOM 797 N N . SER A 1 109 ? 36.825 0.125 -40.818 1.00 48.25 109 SER A N 1
ATOM 798 C CA . SER A 1 109 ? 36.372 0.593 -39.507 1.00 48.25 109 SER A CA 1
ATOM 799 C C . SER A 1 109 ? 35.036 1.342 -39.567 1.00 48.25 109 SER A C 1
ATOM 801 O O . SER A 1 109 ? 34.989 2.573 -39.569 1.00 48.25 109 SER A O 1
ATOM 803 N N . GLY A 1 110 ? 33.930 0.597 -39.567 1.00 63.06 110 GLY A N 1
ATOM 804 C CA . GLY A 1 110 ? 32.658 1.122 -39.076 1.00 63.06 110 GLY A CA 1
ATOM 805 C C . GLY A 1 110 ? 32.780 1.515 -37.595 1.00 63.06 110 GLY A C 1
ATOM 806 O O . GLY A 1 110 ? 33.641 0.975 -36.892 1.00 63.06 110 GLY A O 1
ATOM 807 N N . PRO A 1 111 ? 31.948 2.447 -37.091 1.00 65.38 111 PRO A N 1
ATOM 808 C CA . PRO A 1 111 ? 31.898 2.716 -35.658 1.00 65.38 111 PRO A CA 1
ATOM 809 C C . PRO A 1 111 ? 31.592 1.409 -34.906 1.00 65.38 111 PRO A C 1
ATOM 811 O O . PRO A 1 111 ? 30.782 0.616 -35.399 1.00 65.38 111 PRO A O 1
ATOM 814 N N . PRO A 1 112 ? 32.223 1.160 -33.741 1.00 68.06 112 PRO A N 1
ATOM 815 C CA . PRO A 1 112 ? 31.978 -0.061 -32.986 1.00 68.06 112 PRO A CA 1
ATOM 816 C C . PRO A 1 112 ? 30.477 -0.192 -32.692 1.00 68.06 112 PRO A C 1
ATOM 818 O O . PRO A 1 112 ? 29.832 0.826 -32.406 1.00 68.06 112 PRO A O 1
ATOM 821 N N . PRO A 1 113 ? 29.902 -1.409 -32.771 1.00 64.38 113 PRO A N 1
ATOM 822 C CA . P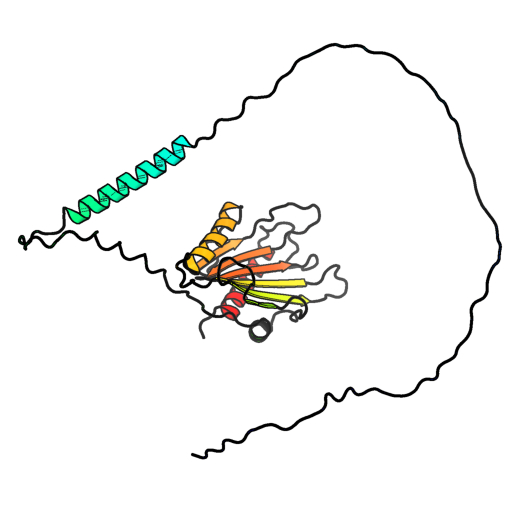RO A 1 113 ? 28.498 -1.611 -32.452 1.00 64.38 113 PRO A CA 1
ATOM 823 C C . PRO A 1 113 ? 28.237 -1.063 -31.050 1.00 64.38 113 PRO A C 1
ATOM 825 O O . PRO A 1 113 ? 28.970 -1.375 -30.109 1.00 64.38 113 PRO A O 1
ATOM 828 N N . ALA A 1 114 ? 27.221 -0.205 -30.928 1.00 65.88 114 ALA A N 1
ATOM 829 C CA . ALA A 1 114 ? 26.852 0.361 -29.639 1.00 65.88 114 ALA A CA 1
ATOM 830 C C . ALA A 1 114 ? 26.628 -0.789 -28.642 1.00 65.88 114 ALA A C 1
ATOM 832 O O . ALA A 1 114 ? 25.998 -1.785 -29.022 1.00 65.88 114 ALA A O 1
ATOM 833 N N . PRO A 1 115 ? 27.138 -0.688 -27.398 1.00 64.19 115 PRO A N 1
ATOM 834 C CA . PRO A 1 115 ? 26.961 -1.750 -26.418 1.00 64.19 115 PRO A CA 1
ATOM 835 C C . PRO A 1 115 ? 25.464 -2.055 -26.284 1.00 64.19 115 PRO A C 1
ATOM 837 O O . PRO A 1 115 ? 24.663 -1.111 -26.281 1.00 64.19 115 PRO A O 1
ATOM 840 N N . PRO A 1 116 ? 25.066 -3.340 -26.207 1.00 54.31 116 PRO A N 1
ATOM 841 C CA . PRO A 1 116 ? 23.661 -3.701 -26.114 1.00 54.31 116 PRO A CA 1
ATOM 842 C C . PRO A 1 116 ? 23.051 -2.955 -24.930 1.00 54.31 116 PRO A C 1
ATOM 844 O O . PRO A 1 116 ? 23.530 -3.076 -23.799 1.00 54.31 116 PRO A O 1
ATOM 847 N N . LYS A 1 117 ? 22.025 -2.136 -25.202 1.00 58.38 117 LYS A N 1
ATOM 848 C CA . LYS A 1 117 ? 21.325 -1.387 -24.156 1.00 58.38 117 LYS A CA 1
ATOM 849 C C . LYS A 1 117 ? 20.877 -2.409 -23.101 1.00 58.38 117 LYS A C 1
ATOM 851 O O . LYS A 1 117 ? 20.283 -3.412 -23.509 1.00 58.38 117 LYS A O 1
ATOM 856 N N . PRO A 1 118 ? 21.168 -2.202 -21.800 1.00 55.56 118 PRO A N 1
ATOM 857 C CA . PRO A 1 118 ? 20.795 -3.155 -20.764 1.00 55.56 118 PRO A CA 1
ATOM 858 C C . PRO A 1 118 ? 19.328 -3.533 -20.926 1.00 55.56 118 PRO A C 1
ATOM 860 O O . PRO A 1 118 ? 18.453 -2.664 -20.939 1.00 55.56 118 PRO A O 1
ATOM 863 N N . THR A 1 119 ? 19.072 -4.821 -21.150 1.00 62.16 119 THR A N 1
ATOM 864 C CA . THR A 1 119 ? 17.703 -5.314 -21.262 1.00 62.16 119 THR A CA 1
ATOM 865 C C . THR A 1 119 ? 17.117 -5.254 -19.863 1.00 62.16 119 THR A C 1
ATOM 867 O O . THR A 1 119 ? 17.519 -6.026 -18.994 1.00 62.16 119 THR A O 1
ATOM 870 N N . ALA A 1 120 ? 16.234 -4.278 -19.651 1.00 67.19 120 ALA A N 1
ATOM 871 C CA . ALA A 1 120 ? 15.479 -4.110 -18.421 1.00 67.19 120 ALA A CA 1
ATOM 872 C C . ALA A 1 120 ? 14.895 -5.456 -17.970 1.00 67.19 120 ALA A C 1
ATOM 874 O O . ALA A 1 120 ? 14.379 -6.219 -18.793 1.00 67.19 120 ALA A O 1
ATOM 875 N N . ALA A 1 121 ? 14.977 -5.745 -16.670 1.00 73.31 121 ALA A N 1
ATOM 876 C CA . ALA A 1 121 ? 14.307 -6.912 -16.113 1.00 73.31 121 ALA A CA 1
ATOM 877 C C . ALA A 1 121 ? 12.796 -6.818 -16.412 1.00 73.31 121 ALA A C 1
ATOM 879 O O . ALA A 1 121 ? 12.230 -5.731 -16.272 1.00 73.31 121 ALA A O 1
ATOM 880 N N . PRO A 1 122 ? 12.143 -7.916 -16.838 1.00 83.12 122 PRO A N 1
ATOM 881 C CA . PRO A 1 122 ? 10.729 -7.889 -17.189 1.00 83.12 122 PRO A CA 1
ATOM 882 C C . PRO A 1 122 ? 9.860 -7.527 -15.979 1.00 83.12 122 PRO A C 1
ATOM 884 O O . PRO A 1 122 ? 10.190 -7.855 -14.837 1.00 83.12 122 PRO A O 1
ATOM 887 N N . ASP A 1 123 ? 8.723 -6.883 -16.243 1.00 91.94 123 ASP A N 1
ATOM 888 C CA . ASP A 1 123 ? 7.734 -6.563 -15.214 1.00 91.94 123 ASP A CA 1
ATOM 889 C C . ASP A 1 123 ? 7.197 -7.845 -14.555 1.00 91.94 123 ASP A C 1
ATOM 891 O O . ASP A 1 123 ? 6.758 -8.775 -15.237 1.00 91.94 123 ASP A O 1
ATOM 895 N N . LYS A 1 124 ? 7.193 -7.877 -13.217 1.00 94.38 124 LYS A N 1
ATOM 896 C CA . LYS A 1 124 ? 6.677 -9.001 -12.413 1.00 94.38 124 LYS A CA 1
ATOM 897 C C . LYS A 1 124 ? 5.154 -9.131 -12.541 1.00 94.38 124 LYS A C 1
ATOM 899 O O . LYS A 1 124 ? 4.622 -10.238 -12.577 1.00 94.38 124 LYS A O 1
ATOM 904 N N . TYR A 1 125 ? 4.460 -7.998 -12.651 1.00 95.25 125 TYR A N 1
ATOM 905 C CA . TYR A 1 125 ? 3.008 -7.899 -12.746 1.00 95.25 125 TYR A CA 1
ATOM 906 C C . TYR A 1 125 ? 2.592 -7.072 -13.966 1.00 95.25 125 TYR A C 1
ATOM 908 O O . TYR A 1 125 ? 3.141 -6.008 -14.233 1.00 95.25 125 TYR A O 1
ATOM 916 N N . THR A 1 126 ? 1.581 -7.554 -14.691 1.00 93.69 126 THR A N 1
ATOM 917 C CA . THR A 1 126 ? 1.041 -6.921 -15.914 1.00 93.69 126 THR A CA 1
ATOM 918 C C . THR A 1 126 ? -0.419 -6.481 -15.776 1.00 93.69 126 THR A C 1
ATOM 920 O O . THR A 1 126 ? -1.000 -5.933 -16.711 1.00 93.69 126 THR A O 1
ATOM 923 N N . LYS A 1 127 ? -1.039 -6.735 -14.619 1.00 94.38 127 LYS A N 1
ATOM 924 C CA . LYS A 1 127 ? -2.420 -6.364 -14.291 1.00 94.38 127 LYS A CA 1
ATOM 925 C C . LYS A 1 127 ? -2.604 -6.288 -12.779 1.00 94.38 127 LYS A C 1
ATOM 927 O O . LYS A 1 127 ? -2.026 -7.093 -12.052 1.00 94.38 127 LYS A O 1
ATOM 932 N N . LEU A 1 128 ? -3.483 -5.394 -12.336 1.00 95.94 128 LEU A N 1
ATOM 933 C CA . LEU A 1 128 ? -4.039 -5.390 -10.984 1.00 95.94 128 LEU A CA 1
ATOM 934 C C . LEU A 1 128 ? -5.518 -5.819 -11.044 1.00 95.94 128 LEU A C 1
ATOM 936 O O . LEU A 1 128 ? -6.170 -5.581 -12.065 1.00 95.94 128 LEU A O 1
ATOM 940 N N . PRO A 1 129 ? -6.058 -6.459 -9.992 1.00 96.75 129 PRO A N 1
ATOM 941 C CA . PRO A 1 129 ? -7.492 -6.709 -9.875 1.00 96.75 129 PRO A CA 1
ATOM 942 C C . PRO A 1 129 ? -8.290 -5.410 -9.679 1.00 96.75 129 PRO A C 1
ATOM 944 O O . PRO A 1 129 ? -7.743 -4.330 -9.459 1.00 96.75 129 PRO A O 1
ATOM 947 N N . THR A 1 130 ? -9.611 -5.537 -9.729 1.00 96.75 130 THR A N 1
ATOM 948 C CA . THR A 1 130 ? -10.561 -4.505 -9.297 1.00 96.75 130 THR A CA 1
ATOM 949 C C . THR A 1 130 ? -10.775 -4.529 -7.782 1.00 96.75 130 THR A C 1
ATOM 951 O O . THR A 1 130 ? -10.623 -5.565 -7.129 1.00 96.75 130 THR A O 1
ATOM 954 N N . CYS A 1 131 ? -11.233 -3.415 -7.203 1.00 97.50 131 CYS A N 1
ATOM 955 C CA . CYS A 1 131 ? -11.590 -3.372 -5.780 1.00 97.50 131 CYS A CA 1
ATOM 956 C C . CYS A 1 131 ? -12.685 -4.378 -5.385 1.00 97.50 131 CYS A C 1
ATOM 958 O O . CYS A 1 131 ? -12.676 -4.877 -4.262 1.00 97.50 131 CYS A O 1
ATOM 960 N N . GLN A 1 132 ? -13.608 -4.713 -6.292 1.00 97.12 132 GLN A N 1
ATOM 961 C CA . GLN A 1 132 ? -14.636 -5.733 -6.073 1.00 97.12 132 GLN A CA 1
ATOM 962 C C . GLN A 1 132 ? -14.037 -7.148 -5.991 1.00 97.12 132 GLN A C 1
ATOM 964 O O . GLN A 1 132 ? -14.458 -7.934 -5.145 1.00 97.12 132 GLN A O 1
ATOM 969 N N . GLU A 1 133 ? -13.034 -7.469 -6.816 1.00 96.94 133 GLU A N 1
ATOM 970 C CA . GLU A 1 133 ? -12.287 -8.733 -6.717 1.00 96.94 133 GLU A CA 1
ATOM 971 C C . GLU A 1 133 ? -11.438 -8.806 -5.439 1.00 96.94 133 GLU A C 1
ATOM 973 O O . GLU A 1 133 ? -11.336 -9.867 -4.830 1.00 96.94 133 GLU A O 1
ATOM 978 N N . VAL A 1 134 ? -10.841 -7.693 -4.998 1.00 97.25 134 VAL A N 1
ATOM 979 C CA . VAL A 1 134 ? -10.114 -7.650 -3.716 1.00 97.25 134 VAL A CA 1
ATOM 980 C C . VAL A 1 134 ? -11.079 -7.847 -2.544 1.00 97.25 134 VAL A C 1
ATOM 982 O O . VAL A 1 134 ? -10.806 -8.655 -1.659 1.00 97.25 134 VAL A O 1
ATOM 985 N N . ALA A 1 135 ? -12.234 -7.174 -2.564 1.00 96.94 135 ALA A N 1
ATOM 986 C CA . ALA A 1 135 ? -13.272 -7.321 -1.546 1.00 96.94 135 ALA A CA 1
ATOM 987 C C . ALA A 1 135 ? -13.808 -8.761 -1.456 1.00 96.94 135 ALA A C 1
ATOM 989 O O . ALA A 1 135 ? -14.006 -9.271 -0.357 1.00 96.94 135 ALA A O 1
ATOM 990 N N . SER A 1 136 ? -14.001 -9.448 -2.590 1.00 97.19 136 SER A N 1
ATOM 991 C CA . SER A 1 136 ? -14.497 -10.833 -2.591 1.00 97.19 136 SER A CA 1
ATOM 992 C C . SER A 1 136 ? -13.484 -11.847 -2.046 1.00 97.19 136 SER A C 1
ATOM 994 O O . SER A 1 136 ? -13.888 -12.881 -1.515 1.00 97.19 136 SER A O 1
ATOM 996 N N . LYS A 1 137 ? -12.181 -11.544 -2.122 1.00 97.19 137 LYS A N 1
ATOM 997 C CA . LYS A 1 137 ? -11.108 -12.341 -1.502 1.00 97.19 137 LYS A CA 1
ATOM 998 C C . LYS A 1 137 ? -10.932 -12.083 -0.002 1.00 97.19 137 LYS A C 1
ATOM 1000 O O . LYS A 1 137 ? -10.349 -12.926 0.675 1.00 97.19 137 LYS A O 1
ATOM 1005 N N . LEU A 1 138 ? -11.398 -10.941 0.509 1.00 96.88 138 LEU A N 1
ATOM 1006 C CA . LEU A 1 138 ? -11.170 -10.478 1.883 1.00 96.88 138 LEU A CA 1
ATOM 1007 C C . LEU A 1 138 ? -12.505 -10.188 2.605 1.00 96.88 138 LEU A C 1
ATOM 1009 O O . LEU A 1 138 ? -12.813 -9.032 2.910 1.00 96.88 138 LEU A O 1
ATOM 1013 N N . PRO A 1 139 ? -13.320 -11.227 2.885 1.00 94.69 139 PRO A N 1
ATOM 1014 C CA . PRO A 1 139 ? -14.659 -11.082 3.469 1.00 94.69 139 PRO A CA 1
ATOM 1015 C C . PRO A 1 139 ? -14.659 -10.635 4.943 1.00 94.69 139 PRO A C 1
ATOM 1017 O O . PRO A 1 139 ? -15.722 -10.400 5.508 1.00 94.69 139 PRO A O 1
ATOM 1020 N N . ASP A 1 140 ? -13.488 -10.546 5.578 1.00 94.44 140 ASP A N 1
ATOM 1021 C CA . ASP A 1 140 ? -13.287 -10.032 6.936 1.00 94.44 140 ASP A CA 1
ATOM 1022 C C . ASP A 1 140 ? -13.071 -8.507 6.991 1.00 94.44 140 ASP A C 1
ATOM 1024 O O . ASP A 1 140 ? -12.912 -7.938 8.075 1.00 94.44 140 ASP A O 1
ATOM 1028 N N . LEU A 1 141 ? -13.059 -7.831 5.839 1.00 93.88 141 LEU A N 1
ATOM 1029 C CA . LEU A 1 141 ? -13.027 -6.373 5.761 1.00 93.88 141 LEU A CA 1
ATOM 1030 C C . LEU A 1 141 ? -14.424 -5.754 5.958 1.00 93.88 141 LEU A C 1
ATOM 1032 O O . LEU A 1 141 ? -15.443 -6.398 5.704 1.00 93.88 141 LEU A O 1
ATOM 1036 N N . PRO A 1 142 ? -14.493 -4.468 6.353 1.00 94.31 142 PRO A N 1
ATOM 1037 C CA . PRO A 1 142 ? -15.713 -3.677 6.235 1.00 94.31 142 PRO A CA 1
ATOM 1038 C C . PRO A 1 142 ? -16.250 -3.617 4.799 1.00 94.31 142 PRO A C 1
ATOM 1040 O O . PRO A 1 142 ? -15.566 -3.972 3.841 1.00 94.31 142 PRO A O 1
ATOM 1043 N N . ALA A 1 143 ? -17.458 -3.080 4.626 1.00 95.50 143 ALA A N 1
ATOM 1044 C CA . ALA A 1 143 ? -18.019 -2.863 3.297 1.00 95.50 143 ALA A CA 1
ATOM 1045 C C . ALA A 1 143 ? -17.122 -1.934 2.455 1.00 95.50 143 ALA A C 1
ATOM 1047 O O . ALA A 1 143 ? -16.694 -0.876 2.922 1.00 95.50 143 ALA A O 1
ATOM 1048 N N . LEU A 1 144 ? -16.864 -2.321 1.202 1.00 97.06 144 LEU A N 1
ATOM 1049 C CA . LEU A 1 144 ? -16.185 -1.482 0.211 1.00 97.06 144 LEU A CA 1
ATOM 1050 C C . LEU A 1 144 ? -16.989 -0.188 -0.006 1.00 97.06 144 LEU A C 1
ATOM 1052 O O . LEU A 1 144 ? -18.184 -0.251 -0.291 1.00 97.06 144 LEU A O 1
ATOM 1056 N N . ASP A 1 145 ? -16.341 0.973 0.092 1.00 95.62 145 ASP A N 1
ATOM 1057 C CA . ASP A 1 145 ? -16.948 2.267 -0.221 1.00 95.62 145 ASP A CA 1
ATOM 1058 C C . ASP A 1 145 ? -16.894 2.509 -1.744 1.00 95.62 145 ASP A C 1
ATOM 1060 O O . ASP A 1 145 ? -15.819 2.766 -2.299 1.00 95.62 145 ASP A O 1
ATOM 1064 N N . PRO A 1 146 ? -18.035 2.456 -2.459 1.00 93.31 146 PRO A N 1
ATOM 1065 C CA . PRO A 1 146 ? -18.055 2.587 -3.914 1.00 93.31 146 PRO A CA 1
ATOM 1066 C C . PRO A 1 146 ? -17.704 4.002 -4.401 1.00 93.31 146 PRO A C 1
ATOM 1068 O O . PRO A 1 146 ? -17.553 4.207 -5.601 1.00 93.31 146 PRO A O 1
ATOM 1071 N N . ARG A 1 147 ? -17.595 4.994 -3.503 1.00 92.81 147 ARG A N 1
ATOM 1072 C CA . ARG A 1 147 ? -17.282 6.391 -3.852 1.00 92.81 147 ARG A CA 1
ATOM 1073 C C . ARG A 1 147 ? -15.781 6.633 -4.008 1.00 92.81 147 ARG A C 1
ATOM 1075 O O . ARG A 1 147 ? -15.381 7.553 -4.726 1.00 92.81 147 ARG A O 1
ATOM 1082 N N . THR A 1 148 ? -14.959 5.842 -3.319 1.00 90.50 148 THR A N 1
ATOM 1083 C CA . THR A 1 148 ? -13.492 5.925 -3.379 1.00 90.50 148 THR A CA 1
ATOM 1084 C C . THR A 1 148 ? -12.876 4.790 -4.190 1.00 90.50 148 THR A C 1
ATOM 1086 O O . THR A 1 148 ? -11.819 5.008 -4.772 1.00 90.50 148 THR A O 1
ATOM 1089 N N . ALA A 1 149 ? -13.555 3.640 -4.302 1.00 93.38 149 ALA A N 1
ATOM 1090 C CA . ALA A 1 149 ? -13.137 2.511 -5.130 1.00 93.38 149 ALA A CA 1
ATOM 1091 C C . ALA A 1 149 ? -12.871 2.920 -6.594 1.00 93.38 149 ALA A C 1
ATOM 1093 O O . ALA A 1 149 ? -13.780 3.334 -7.317 1.00 93.38 149 ALA A O 1
ATOM 1094 N N . ARG A 1 150 ? -11.617 2.794 -7.040 1.00 94.88 150 ARG A N 1
ATOM 1095 C CA . ARG A 1 150 ? -11.139 3.146 -8.387 1.00 94.88 150 ARG A CA 1
ATOM 1096 C C . ARG A 1 150 ? -10.157 2.095 -8.893 1.00 94.88 150 ARG A C 1
ATOM 1098 O O . ARG A 1 150 ? -9.382 1.527 -8.127 1.00 94.88 150 ARG A O 1
ATOM 1105 N N . SER A 1 151 ? -10.175 1.831 -10.194 1.00 93.25 151 SER A N 1
ATOM 1106 C CA . SER A 1 151 ? -9.220 0.942 -10.866 1.00 93.25 151 SER A CA 1
ATOM 1107 C C . SER A 1 151 ? -9.095 1.396 -12.320 1.00 93.25 151 SER A C 1
ATOM 1109 O O . SER A 1 151 ? -10.053 1.250 -13.076 1.00 93.25 151 SER A O 1
ATOM 1111 N N . ALA A 1 152 ? -7.979 2.029 -12.687 1.00 92.44 152 ALA A N 1
ATOM 1112 C CA . ALA A 1 152 ? -7.794 2.614 -14.016 1.00 92.44 152 ALA A CA 1
ATOM 1113 C C . ALA A 1 152 ? -6.309 2.831 -14.367 1.00 92.44 152 ALA A C 1
ATOM 1115 O O . ALA A 1 152 ? -5.491 3.048 -13.468 1.00 92.44 152 ALA A O 1
ATOM 1116 N N . PRO A 1 153 ? -5.957 2.873 -15.667 1.00 91.69 153 PRO A N 1
ATOM 1117 C CA . PRO A 1 153 ? -4.740 3.536 -16.121 1.00 91.69 153 PRO A CA 1
ATOM 1118 C C . PRO A 1 153 ? -4.733 4.996 -15.650 1.00 91.69 153 PRO A C 1
ATOM 1120 O O . PRO A 1 153 ? -5.761 5.675 -15.675 1.00 91.69 153 PRO A O 1
ATOM 1123 N N . LYS A 1 154 ? -3.574 5.487 -15.225 1.00 88.62 154 LYS A N 1
ATOM 1124 C CA . LYS A 1 154 ? -3.392 6.877 -14.812 1.00 88.62 154 LYS A CA 1
ATOM 1125 C C . LYS A 1 154 ? -3.110 7.726 -16.050 1.00 88.62 154 LYS A C 1
ATOM 1127 O O . LYS A 1 154 ? -2.085 7.571 -16.705 1.00 88.62 154 LYS A O 1
ATOM 1132 N N . GLU A 1 155 ? -4.031 8.617 -16.392 1.00 85.50 155 GLU A N 1
ATOM 1133 C CA . GLU A 1 155 ? -3.838 9.528 -17.521 1.00 85.50 155 GLU A CA 1
ATOM 1134 C C . GLU A 1 155 ? -2.837 10.642 -17.175 1.00 85.50 155 GLU A C 1
ATOM 1136 O O . GLU A 1 155 ? -2.805 11.153 -16.054 1.00 85.50 155 GLU A O 1
ATOM 1141 N N . GLY A 1 156 ? -2.017 11.037 -18.152 1.00 81.50 156 GLY A N 1
ATOM 1142 C CA . GLY A 1 156 ? -1.085 12.163 -18.023 1.00 81.50 156 GLY A CA 1
ATOM 1143 C C . GLY A 1 156 ? 0.194 11.898 -17.218 1.00 81.50 156 GLY A C 1
ATOM 1144 O O . GLY A 1 156 ? 0.986 12.825 -17.050 1.00 81.50 156 GLY A O 1
ATOM 1145 N N . SER A 1 157 ? 0.442 10.674 -16.741 1.00 82.31 157 SER A N 1
ATOM 1146 C CA . SER A 1 157 ? 1.756 10.293 -16.209 1.00 82.31 157 SER A CA 1
ATOM 1147 C C . SER A 1 157 ? 2.799 10.157 -17.323 1.00 82.31 157 SER A C 1
ATOM 1149 O O . SER A 1 157 ? 2.492 9.771 -18.450 1.00 82.31 157 SER A O 1
ATOM 1151 N N . THR A 1 158 ? 4.064 10.448 -17.001 1.00 81.88 158 THR A N 1
ATOM 1152 C CA . THR A 1 158 ? 5.207 10.245 -17.914 1.00 81.88 158 THR A CA 1
ATOM 1153 C C . THR A 1 158 ? 5.351 8.776 -18.326 1.00 81.88 158 THR A C 1
ATOM 1155 O O . TH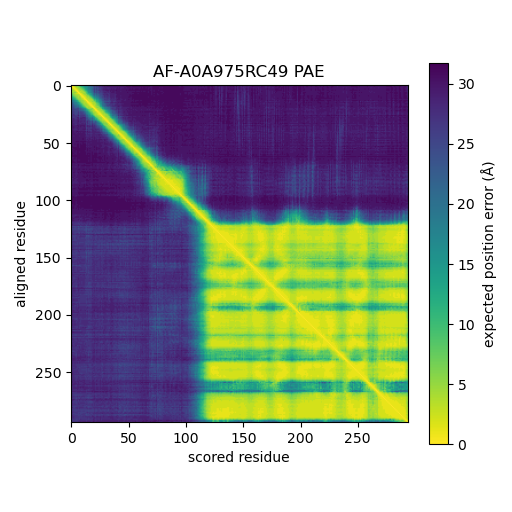R A 1 158 ? 5.734 8.482 -19.460 1.00 81.88 158 THR A O 1
ATOM 1158 N N . TYR A 1 159 ? 5.013 7.870 -17.406 1.00 81.56 159 TYR A N 1
ATOM 1159 C CA . TYR A 1 159 ? 5.122 6.422 -17.547 1.00 81.56 159 TYR A CA 1
ATOM 1160 C C . TYR A 1 159 ? 3.738 5.763 -17.610 1.00 81.56 159 TYR A C 1
ATOM 1162 O O . TYR A 1 159 ? 2.781 6.320 -17.059 1.00 81.56 159 TYR A O 1
ATOM 1170 N N . PRO A 1 160 ? 3.605 4.570 -18.219 1.00 87.06 160 PRO A N 1
ATOM 1171 C CA . PRO A 1 160 ? 2.375 3.790 -18.156 1.00 87.06 160 PRO A CA 1
ATOM 1172 C C . PRO A 1 160 ? 2.156 3.251 -16.731 1.00 87.06 160 PRO A C 1
ATOM 1174 O O . PRO A 1 160 ? 2.725 2.235 -16.324 1.00 87.06 160 PRO A O 1
ATOM 1177 N N . GLU A 1 161 ? 1.326 3.953 -15.965 1.00 92.50 161 GLU A N 1
ATOM 1178 C CA . GLU A 1 161 ? 0.945 3.600 -14.597 1.00 92.50 161 GLU A CA 1
ATOM 1179 C C . GLU A 1 161 ? -0.503 3.081 -14.563 1.00 92.50 161 GLU A C 1
ATOM 1181 O O . GLU A 1 161 ? -1.393 3.644 -15.205 1.00 92.50 161 GLU A O 1
ATOM 1186 N N . TYR A 1 162 ? -0.765 2.042 -13.769 1.00 95.25 162 TYR A N 1
ATOM 1187 C CA . TYR A 1 162 ? -2.118 1.602 -13.420 1.00 95.25 162 TYR A CA 1
ATOM 1188 C C . TYR A 1 162 ? -2.339 1.772 -11.918 1.00 95.25 162 TYR A C 1
ATOM 1190 O O . TYR A 1 162 ? -1.548 1.276 -11.114 1.00 95.25 162 TYR A O 1
ATOM 1198 N N . LEU A 1 163 ? -3.422 2.453 -11.546 1.00 95.94 163 LEU A N 1
ATOM 1199 C CA . LEU A 1 163 ? -3.796 2.723 -10.163 1.00 95.94 163 LEU A CA 1
ATOM 1200 C C . LEU A 1 163 ? -5.054 1.935 -9.789 1.00 95.94 163 LEU A C 1
ATOM 1202 O O . LEU A 1 163 ? -6.098 2.061 -10.432 1.00 95.94 163 LEU A O 1
ATOM 1206 N N . MET A 1 164 ? -4.974 1.188 -8.694 1.00 97.31 164 MET A N 1
ATOM 1207 C CA . MET A 1 164 ? -6.125 0.682 -7.952 1.00 97.31 164 MET A CA 1
ATOM 1208 C C . MET A 1 164 ? -6.158 1.379 -6.587 1.00 97.31 164 MET A C 1
ATOM 1210 O O . MET A 1 164 ? -5.150 1.398 -5.897 1.00 97.31 164 MET A O 1
ATOM 1214 N N . SER A 1 165 ? -7.300 1.936 -6.194 1.00 97.56 165 SER A N 1
ATOM 1215 C CA . SER A 1 165 ? -7.502 2.605 -4.903 1.00 97.56 165 SER A CA 1
ATOM 1216 C C . SER A 1 165 ? -8.801 2.097 -4.299 1.00 97.56 165 SER A C 1
ATOM 1218 O O . SER A 1 165 ? -9.859 2.261 -4.906 1.00 97.56 165 SER A O 1
ATOM 1220 N N . CYS A 1 166 ? -8.738 1.432 -3.149 1.00 97.69 166 CYS A N 1
ATOM 1221 C CA . CYS A 1 166 ? -9.893 0.809 -2.507 1.00 97.69 166 CYS A CA 1
ATOM 1222 C C . CYS A 1 166 ? -9.988 1.268 -1.054 1.00 97.69 166 CYS A C 1
ATOM 1224 O O . CYS A 1 166 ? -9.005 1.185 -0.324 1.00 97.69 166 CYS A O 1
ATOM 1226 N N . SER A 1 167 ? -11.175 1.682 -0.603 1.00 96.81 167 SER A N 1
ATOM 1227 C CA . SER A 1 167 ? -11.428 1.953 0.818 1.00 96.81 167 SER A CA 1
ATOM 1228 C C . SER A 1 167 ? -12.585 1.109 1.331 1.00 96.81 167 SER A C 1
ATOM 1230 O O . SER A 1 167 ? -13.592 0.944 0.649 1.00 96.81 167 SER A O 1
ATOM 1232 N N . PHE A 1 168 ? -12.460 0.615 2.555 1.00 96.00 168 PHE A N 1
ATOM 1233 C CA . PHE A 1 168 ? -13.435 -0.216 3.247 1.00 96.00 168 PHE A CA 1
ATOM 1234 C C . PHE A 1 168 ? -13.861 0.523 4.515 1.00 96.00 168 PHE A C 1
ATOM 1236 O O . PHE A 1 168 ? -13.011 0.892 5.328 1.00 96.00 168 PHE A O 1
ATOM 1243 N N . ARG A 1 169 ? -15.163 0.784 4.671 1.00 94.12 169 ARG A N 1
ATOM 1244 C CA . ARG A 1 169 ? -15.706 1.681 5.702 1.00 94.12 169 ARG A CA 1
ATOM 1245 C C . ARG A 1 169 ? -16.651 0.951 6.652 1.00 94.12 169 ARG A C 1
ATOM 1247 O O . ARG A 1 169 ? -17.563 0.254 6.214 1.00 94.12 169 ARG A O 1
ATOM 1254 N N . GLN A 1 170 ? -16.465 1.163 7.953 1.00 90.94 170 GLN A N 1
ATOM 1255 C CA . GLN A 1 170 ? -17.382 0.711 8.999 1.00 90.94 170 GLN A CA 1
ATOM 1256 C C . GLN A 1 170 ? -17.859 1.900 9.833 1.00 90.94 170 GLN A C 1
ATOM 1258 O O . GLN A 1 170 ? -17.060 2.573 10.486 1.00 90.94 170 GLN A O 1
ATOM 1263 N N . GLU A 1 171 ? -19.168 2.142 9.832 1.00 88.56 171 GLU A N 1
ATOM 1264 C CA . GLU A 1 171 ? -19.800 3.064 10.777 1.00 88.56 171 GLU A CA 1
ATOM 1265 C C . GLU A 1 171 ? -20.004 2.349 12.119 1.00 88.56 171 GLU A C 1
ATOM 1267 O O . GLU A 1 171 ? -20.629 1.288 12.170 1.00 88.56 171 GLU A O 1
ATOM 1272 N N . THR A 1 172 ? -19.520 2.945 13.207 1.00 83.94 172 THR A N 1
ATOM 1273 C CA . THR A 1 172 ? -19.733 2.440 14.569 1.00 83.94 172 THR A CA 1
ATOM 1274 C C . THR A 1 172 ? -20.693 3.381 15.301 1.00 83.94 172 THR A C 1
ATOM 1276 O O . THR A 1 172 ? -20.381 4.567 15.427 1.00 83.94 172 THR A O 1
ATOM 1279 N N . PRO A 1 173 ? -21.854 2.911 15.800 1.00 86.38 173 PRO A N 1
ATOM 1280 C CA . PRO A 1 173 ? -22.788 3.756 16.542 1.00 86.38 173 PRO A CA 1
ATOM 1281 C C . PRO A 1 173 ? -22.116 4.439 17.740 1.00 86.38 173 PRO A C 1
ATOM 1283 O O . PRO A 1 173 ? -21.524 3.779 18.589 1.00 86.38 173 PRO A O 1
ATOM 1286 N N . GLY A 1 174 ? -22.209 5.769 17.803 1.00 82.25 174 GLY A N 1
ATOM 1287 C CA . GLY A 1 174 ? -21.593 6.580 18.859 1.00 82.25 174 GLY A CA 1
ATOM 1288 C C . GLY A 1 174 ? -20.108 6.916 18.659 1.00 82.25 174 GLY A C 1
ATOM 1289 O O . GLY A 1 174 ? -19.576 7.693 19.447 1.00 82.25 174 GLY A O 1
ATOM 1290 N N . ALA A 1 175 ? -19.446 6.402 17.616 1.00 80.50 175 ALA A N 1
ATOM 1291 C CA . ALA A 1 175 ? -18.108 6.861 17.245 1.00 80.50 175 ALA A CA 1
ATOM 1292 C C . ALA A 1 175 ? -18.159 8.245 16.575 1.00 80.50 175 ALA A C 1
ATOM 1294 O O . ALA A 1 175 ? -19.091 8.573 15.839 1.00 80.50 175 ALA A O 1
ATOM 1295 N N . SER A 1 176 ? -17.122 9.050 16.802 1.00 77.31 176 SER A N 1
ATOM 1296 C CA . SER A 1 176 ? -16.926 10.353 16.162 1.00 77.31 176 SER A CA 1
ATOM 1297 C C . SER A 1 176 ? -16.470 10.229 14.705 1.00 77.31 176 SER A C 1
ATOM 1299 O O . SER A 1 176 ? -16.692 11.143 13.905 1.00 77.31 176 SER A O 1
ATOM 1301 N N . ARG A 1 177 ? -15.825 9.108 14.347 1.00 78.00 177 ARG A N 1
ATOM 1302 C CA . ARG A 1 177 ? -15.374 8.785 12.985 1.00 78.00 177 ARG A CA 1
ATOM 1303 C C . ARG A 1 177 ? -15.522 7.291 12.691 1.00 78.00 177 ARG A C 1
ATOM 1305 O O . ARG A 1 177 ? -15.238 6.455 13.542 1.00 78.00 177 ARG A O 1
ATOM 1312 N N . ALA A 1 178 ? -15.901 6.973 11.454 1.00 85.12 178 ALA A N 1
ATOM 1313 C CA . ALA A 1 178 ? -15.886 5.613 10.915 1.00 85.12 178 ALA A CA 1
ATOM 1314 C C . ALA A 1 178 ? -14.470 5.003 10.934 1.00 85.12 178 ALA A C 1
ATOM 1316 O O . ALA A 1 178 ? -13.493 5.728 10.714 1.00 85.12 178 ALA A O 1
ATOM 1317 N N . LYS A 1 179 ? -14.370 3.675 11.094 1.00 87.38 179 LYS A N 1
ATOM 1318 C CA . LYS A 1 179 ? -13.150 2.931 10.739 1.00 87.38 179 LYS A CA 1
ATOM 1319 C C . LYS A 1 179 ? -13.043 2.916 9.216 1.00 87.38 179 LYS A C 1
ATOM 1321 O O . LYS A 1 179 ? -14.014 2.583 8.531 1.00 87.38 179 LYS A O 1
ATOM 1326 N N . VAL A 1 180 ? -11.884 3.292 8.691 1.00 91.56 180 VAL A N 1
ATOM 1327 C CA . VAL A 1 180 ? -11.560 3.272 7.265 1.00 91.56 180 VAL A CA 1
ATOM 1328 C C . VAL A 1 180 ? -10.246 2.531 7.086 1.00 91.56 180 VAL A C 1
ATOM 1330 O O . VAL A 1 180 ? -9.221 2.925 7.631 1.00 91.56 180 VAL A O 1
ATOM 1333 N N . ILE A 1 181 ? -10.286 1.468 6.299 1.00 94.44 181 ILE A N 1
ATOM 1334 C CA . ILE A 1 181 ? -9.102 0.762 5.816 1.00 94.44 181 ILE A CA 1
ATOM 1335 C C . ILE A 1 181 ? -8.958 1.119 4.342 1.00 94.44 181 ILE A C 1
ATOM 1337 O O . ILE A 1 181 ? -9.913 0.930 3.591 1.00 94.44 181 ILE A O 1
ATOM 1341 N N . SER A 1 182 ? -7.792 1.592 3.920 1.00 96.12 182 SER A N 1
ATOM 1342 C CA . SER A 1 182 ? -7.494 1.866 2.514 1.00 96.12 182 SER A CA 1
ATOM 1343 C C . SER A 1 182 ? -6.327 1.019 2.022 1.00 96.12 182 SER A C 1
ATOM 1345 O O . SER A 1 182 ? -5.386 0.743 2.769 1.00 96.12 182 SER A O 1
ATOM 1347 N N . VAL A 1 183 ? -6.392 0.630 0.751 1.00 97.88 183 VAL A N 1
ATOM 1348 C CA . VAL A 1 183 ? -5.257 0.100 -0.001 1.00 97.88 183 VAL A CA 1
ATOM 1349 C C . VAL A 1 183 ? -5.163 0.793 -1.354 1.00 97.88 183 VAL A C 1
ATOM 1351 O O . VAL A 1 183 ? -6.124 0.804 -2.126 1.00 97.88 183 VAL A O 1
ATOM 1354 N N . ASP A 1 184 ? -3.986 1.329 -1.643 1.00 97.88 184 ASP A N 1
ATOM 1355 C CA . ASP A 1 184 ? -3.632 1.921 -2.924 1.00 97.88 184 ASP A CA 1
ATOM 1356 C C . ASP A 1 184 ? -2.522 1.080 -3.564 1.00 97.88 184 ASP A C 1
ATOM 1358 O O . ASP A 1 184 ? -1.465 0.865 -2.976 1.00 97.88 184 ASP A O 1
ATOM 1362 N N . ALA A 1 185 ? -2.760 0.563 -4.767 1.00 98.12 185 ALA A N 1
ATOM 1363 C CA . ALA A 1 185 ? -1.798 -0.208 -5.543 1.00 98.12 185 ALA A CA 1
ATOM 1364 C C . ALA A 1 185 ? -1.455 0.554 -6.825 1.00 98.12 185 ALA A C 1
ATOM 1366 O O . ALA A 1 185 ? -2.324 0.777 -7.669 1.00 98.12 185 ALA A O 1
ATOM 1367 N N . THR A 1 186 ? -0.187 0.932 -6.982 1.00 97.62 186 THR A N 1
ATOM 1368 C CA . THR A 1 186 ? 0.334 1.554 -8.207 1.00 97.62 186 THR A CA 1
ATOM 1369 C C . THR A 1 186 ? 1.278 0.583 -8.900 1.00 97.62 186 THR A C 1
ATOM 1371 O O . THR A 1 186 ? 2.337 0.260 -8.361 1.00 97.62 186 THR A O 1
ATOM 1374 N N . MET A 1 187 ? 0.894 0.120 -10.088 1.00 96.62 187 MET A N 1
ATOM 1375 C CA . MET A 1 187 ? 1.709 -0.725 -10.959 1.00 96.62 187 MET A CA 1
ATOM 1376 C C . MET A 1 187 ? 2.353 0.135 -12.045 1.00 96.62 187 M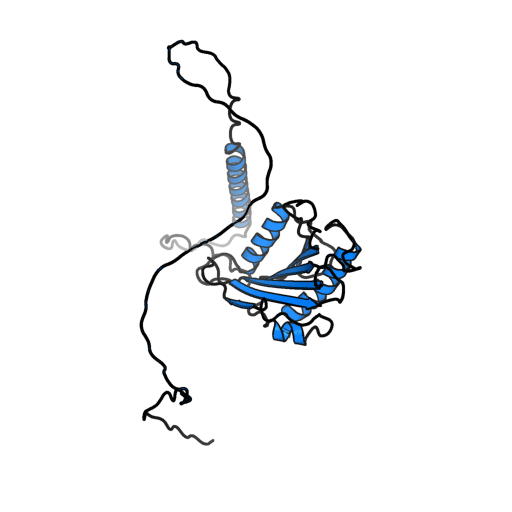ET A C 1
ATOM 1378 O O . MET A 1 187 ? 1.653 0.830 -12.783 1.00 96.62 187 MET A O 1
ATOM 1382 N N . TYR A 1 188 ? 3.673 0.060 -12.156 1.00 94.69 188 TYR A N 1
ATOM 1383 C CA . TYR A 1 188 ? 4.470 0.749 -13.168 1.00 94.69 188 TYR A CA 1
ATOM 1384 C C . TYR A 1 188 ? 4.796 -0.254 -14.273 1.00 94.69 188 TYR A C 1
ATOM 1386 O O . TYR A 1 188 ? 5.246 -1.356 -13.972 1.00 94.69 188 TYR A O 1
ATOM 1394 N N . SER A 1 189 ? 4.563 0.089 -15.539 1.00 91.62 189 SER A N 1
ATOM 1395 C CA . SER A 1 189 ? 4.856 -0.817 -16.661 1.00 91.62 189 SER A CA 1
ATOM 1396 C C . SER A 1 189 ? 6.096 -0.348 -17.416 1.00 91.62 189 SER A C 1
ATOM 1398 O O . SER A 1 189 ? 6.243 0.844 -17.691 1.00 91.62 189 SER A O 1
ATOM 1400 N N . THR A 1 190 ? 6.966 -1.284 -17.788 1.00 89.12 190 THR A N 1
ATOM 1401 C CA . THR A 1 190 ? 8.132 -1.032 -18.636 1.00 89.12 190 THR A CA 1
ATOM 1402 C C . THR A 1 190 ? 7.682 -0.520 -20.003 1.00 89.12 190 THR A C 1
ATOM 1404 O O . THR A 1 190 ? 6.887 -1.150 -20.701 1.00 89.12 190 THR A O 1
ATOM 1407 N N . ASP A 1 191 ? 8.202 0.638 -20.404 1.00 82.81 191 ASP A N 1
ATOM 1408 C CA . ASP A 1 191 ? 7.782 1.307 -21.632 1.00 82.81 191 ASP A CA 1
ATOM 1409 C C . ASP A 1 191 ? 8.708 0.957 -22.818 1.00 82.81 191 ASP A C 1
ATOM 1411 O O . ASP A 1 191 ? 9.923 1.190 -22.738 1.00 82.81 191 ASP A O 1
ATOM 1415 N N . PRO A 1 192 ? 8.176 0.473 -23.961 1.00 77.69 192 PRO A N 1
ATOM 1416 C CA . PRO A 1 192 ? 8.983 0.100 -25.127 1.00 77.69 192 PRO A CA 1
ATOM 1417 C C . PRO A 1 192 ? 9.744 1.276 -25.764 1.00 77.69 192 PRO A C 1
ATOM 1419 O O . PRO A 1 192 ? 10.670 1.052 -26.542 1.00 77.69 192 PRO A O 1
ATOM 1422 N N . ARG A 1 193 ? 9.413 2.530 -25.423 1.00 80.00 193 ARG A N 1
ATOM 1423 C CA . ARG A 1 193 ? 10.173 3.733 -25.814 1.00 80.00 193 ARG A CA 1
ATOM 1424 C C . ARG A 1 193 ? 11.532 3.832 -25.102 1.00 80.00 193 ARG A C 1
ATOM 1426 O O . ARG A 1 193 ? 12.340 4.692 -25.445 1.00 80.00 193 ARG A O 1
ATOM 1433 N N . GLY A 1 194 ? 11.820 2.934 -24.155 1.00 72.06 194 GLY A N 1
ATOM 1434 C CA . GLY A 1 194 ? 13.141 2.768 -23.553 1.00 72.06 194 GLY A CA 1
ATOM 1435 C C . GLY A 1 194 ? 13.405 3.651 -22.333 1.00 72.06 194 GLY A C 1
ATOM 1436 O O . GLY A 1 194 ? 14.563 4.026 -22.114 1.00 72.06 194 GLY A O 1
ATOM 1437 N N . TYR A 1 195 ? 12.346 3.964 -21.586 1.00 77.56 195 TYR A N 1
ATOM 1438 C CA . TYR A 1 195 ? 12.379 4.495 -20.217 1.00 77.56 195 TYR A CA 1
ATOM 1439 C C . TYR A 1 195 ? 12.916 3.438 -19.219 1.00 77.56 195 TYR A C 1
ATOM 1441 O O . TYR A 1 195 ? 13.183 2.309 -19.645 1.00 77.56 195 TYR A O 1
ATOM 1449 N N . PRO A 1 196 ? 13.108 3.774 -17.924 1.00 79.50 196 PRO A N 1
ATOM 1450 C CA . PRO A 1 196 ? 13.423 2.786 -16.890 1.00 79.50 196 PRO A CA 1
ATOM 1451 C C . PRO A 1 196 ? 12.427 1.620 -16.863 1.00 79.50 196 PRO A C 1
ATOM 1453 O O . PRO A 1 196 ? 11.277 1.755 -17.295 1.00 79.50 196 PRO A O 1
ATOM 1456 N N . ALA A 1 197 ? 12.863 0.478 -16.334 1.00 85.19 197 ALA A N 1
ATOM 1457 C CA . ALA A 1 197 ? 11.974 -0.654 -16.090 1.00 85.19 197 ALA A CA 1
ATOM 1458 C C . ALA A 1 197 ? 10.853 -0.253 -15.114 1.00 85.19 197 ALA A C 1
ATOM 1460 O O . ALA A 1 197 ? 11.086 0.539 -14.198 1.00 85.19 197 ALA A O 1
ATOM 1461 N N . GLY A 1 198 ? 9.671 -0.865 -15.213 1.00 88.62 198 GLY A N 1
ATOM 1462 C CA . GLY A 1 198 ? 8.597 -0.666 -14.231 1.00 88.62 198 GLY A CA 1
ATOM 1463 C C . GLY A 1 198 ? 9.072 -0.949 -12.798 1.00 88.62 198 GLY A C 1
ATOM 1464 O O . GLY A 1 198 ? 8.774 -0.203 -11.867 1.00 88.62 198 GLY A O 1
ATOM 1465 N N . THR A 1 199 ? 9.913 -1.974 -12.637 1.00 91.62 199 THR A N 1
ATOM 1466 C CA . THR A 1 199 ? 10.593 -2.324 -11.378 1.00 91.62 199 THR A CA 1
ATOM 1467 C C . THR A 1 199 ? 11.573 -1.244 -10.896 1.00 91.62 199 THR A C 1
ATOM 1469 O O . THR A 1 199 ? 11.661 -0.989 -9.694 1.00 91.62 199 THR A O 1
ATOM 1472 N N . GLU A 1 200 ? 12.298 -0.579 -11.803 1.00 91.44 200 GLU A N 1
ATOM 1473 C CA . GLU A 1 200 ? 13.229 0.508 -11.459 1.00 91.44 200 GLU A CA 1
ATOM 1474 C C . GLU A 1 200 ? 12.467 1.752 -10.988 1.00 91.44 200 GLU A C 1
ATOM 1476 O O . GLU A 1 200 ? 12.827 2.336 -9.968 1.00 91.44 200 GLU A O 1
ATOM 1481 N N . GLU A 1 201 ? 11.377 2.116 -11.670 1.00 92.25 201 GLU A N 1
ATOM 1482 C CA . GLU A 1 201 ? 10.535 3.259 -11.298 1.00 92.25 201 GLU A CA 1
ATOM 1483 C C . GLU A 1 201 ? 9.822 3.014 -9.952 1.00 92.25 201 GLU A C 1
ATOM 1485 O O . GLU A 1 201 ? 9.886 3.852 -9.047 1.00 92.25 201 GLU A O 1
ATOM 1490 N N . ALA A 1 202 ? 9.233 1.825 -9.759 1.00 94.69 202 ALA A N 1
ATOM 1491 C CA . ALA A 1 202 ? 8.617 1.421 -8.491 1.00 94.69 202 ALA A CA 1
ATOM 1492 C C . ALA A 1 202 ? 9.617 1.484 -7.320 1.00 94.69 202 ALA A C 1
ATOM 1494 O O . ALA A 1 202 ? 9.313 2.045 -6.259 1.00 94.69 202 ALA A O 1
ATOM 1495 N N . THR A 1 203 ? 10.838 0.977 -7.537 1.00 95.62 203 THR A N 1
ATOM 1496 C CA . THR A 1 203 ? 11.945 1.066 -6.574 1.00 95.62 203 THR A CA 1
ATOM 1497 C C . THR A 1 203 ? 12.337 2.520 -6.313 1.00 95.62 203 THR A C 1
ATOM 1499 O O . THR A 1 203 ? 12.460 2.924 -5.156 1.00 95.62 203 THR A O 1
ATOM 1502 N N . GLY A 1 204 ? 12.471 3.339 -7.360 1.00 94.81 204 GLY A N 1
ATOM 1503 C CA . GLY A 1 204 ? 12.841 4.751 -7.267 1.00 94.81 204 GLY A CA 1
ATOM 1504 C C . GLY A 1 204 ? 11.883 5.568 -6.396 1.00 94.81 204 GLY A C 1
ATOM 1505 O O . GLY A 1 204 ? 12.340 6.345 -5.549 1.00 94.81 204 GLY A O 1
ATOM 1506 N N . TYR A 1 205 ? 10.572 5.339 -6.536 1.00 95.25 205 TYR A N 1
ATOM 1507 C CA . TYR A 1 205 ? 9.549 5.928 -5.666 1.00 95.25 205 TYR A CA 1
ATOM 1508 C C . TYR A 1 205 ? 9.627 5.419 -4.222 1.00 95.25 205 TYR A C 1
ATOM 1510 O O . TYR A 1 205 ? 9.573 6.227 -3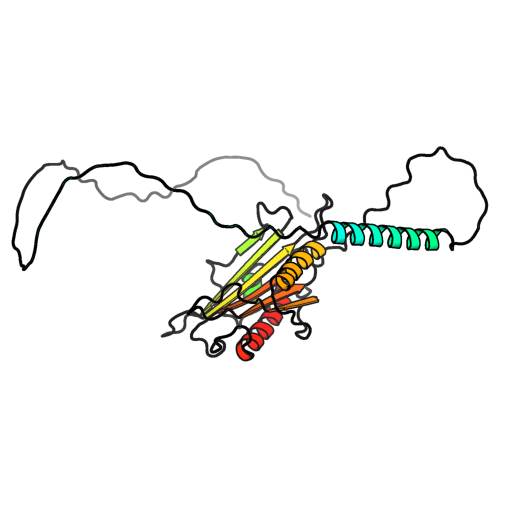.292 1.00 95.25 205 TYR A O 1
ATOM 1518 N N . PHE A 1 206 ? 9.771 4.106 -4.013 1.00 96.69 206 PHE A N 1
ATOM 1519 C CA . PHE A 1 206 ? 9.891 3.530 -2.669 1.00 96.69 206 PHE A CA 1
ATOM 1520 C C . PHE A 1 206 ? 11.099 4.118 -1.920 1.00 96.69 206 PHE A C 1
ATOM 1522 O O . PHE A 1 206 ? 10.984 4.587 -0.786 1.00 96.69 206 PHE A O 1
ATOM 1529 N N . GLU A 1 207 ? 12.252 4.197 -2.585 1.00 97.19 207 GLU A N 1
ATOM 1530 C CA . GLU A 1 207 ? 13.448 4.818 -2.022 1.00 97.19 207 GLU A CA 1
ATOM 1531 C C . GLU A 1 207 ? 13.323 6.328 -1.826 1.00 97.19 207 GLU A C 1
ATOM 1533 O O . GLU A 1 207 ? 13.948 6.872 -0.916 1.00 97.19 207 GLU A O 1
ATOM 1538 N N . ALA A 1 208 ? 12.532 7.030 -2.644 1.00 96.25 208 ALA A N 1
ATOM 1539 C CA . ALA A 1 208 ? 12.228 8.435 -2.394 1.00 96.25 208 ALA A CA 1
ATOM 1540 C C . ALA A 1 208 ? 11.475 8.595 -1.064 1.00 96.25 208 ALA A C 1
ATOM 1542 O O . ALA A 1 208 ? 11.806 9.491 -0.292 1.00 96.25 208 ALA A O 1
ATOM 1543 N N . GLY A 1 209 ? 10.554 7.677 -0.747 1.00 95.88 209 GLY A N 1
ATOM 1544 C CA . GLY A 1 209 ? 9.918 7.580 0.569 1.00 95.88 209 GLY A CA 1
ATOM 1545 C C . GLY A 1 209 ? 10.931 7.403 1.706 1.00 95.88 209 GLY A C 1
ATOM 1546 O O . GLY A 1 209 ? 10.909 8.168 2.669 1.00 95.88 209 GLY A O 1
ATOM 1547 N N . ILE A 1 210 ? 11.875 6.462 1.573 1.00 96.88 210 ILE A N 1
ATOM 1548 C CA . ILE A 1 210 ? 12.959 6.262 2.559 1.00 96.88 210 ILE A CA 1
ATOM 1549 C C . ILE A 1 210 ? 13.812 7.530 2.723 1.00 96.88 210 ILE A C 1
ATOM 1551 O O . ILE A 1 210 ? 14.050 7.979 3.844 1.00 96.88 210 ILE A O 1
ATOM 1555 N N . ARG A 1 211 ? 14.236 8.161 1.617 1.00 96.25 211 ARG A N 1
ATOM 1556 C CA . ARG A 1 211 ? 15.013 9.418 1.633 1.00 96.25 211 ARG A CA 1
ATOM 1557 C C . ARG A 1 211 ? 14.252 10.578 2.287 1.00 96.25 211 ARG A C 1
ATOM 1559 O O . ARG A 1 211 ? 14.884 11.443 2.888 1.00 96.25 211 ARG A O 1
ATOM 1566 N N . ASN A 1 212 ? 12.922 10.570 2.209 1.00 94.50 212 ASN A N 1
ATOM 1567 C CA . ASN A 1 212 ? 12.036 11.543 2.852 1.00 94.50 212 ASN A CA 1
ATOM 1568 C C . ASN A 1 212 ? 11.704 11.202 4.321 1.00 94.50 212 ASN A C 1
ATOM 1570 O O . ASN A 1 212 ? 11.013 11.977 4.980 1.00 94.50 212 ASN A O 1
ATOM 1574 N N . GLY A 1 213 ? 12.232 10.097 4.860 1.00 94.50 213 GLY A N 1
ATOM 1575 C CA . GLY A 1 213 ? 12.161 9.755 6.282 1.00 94.50 213 GLY A CA 1
ATOM 1576 C C . GLY A 1 213 ? 11.228 8.602 6.652 1.00 94.50 213 GLY A C 1
ATOM 1577 O O . GLY A 1 213 ? 11.011 8.406 7.848 1.00 94.50 213 GLY A O 1
ATOM 1578 N N . ASN A 1 214 ? 10.702 7.842 5.682 1.00 95.69 214 ASN A N 1
ATOM 1579 C CA . ASN A 1 214 ? 10.012 6.578 5.967 1.00 95.69 214 ASN A CA 1
ATOM 1580 C C . ASN A 1 214 ? 10.977 5.564 6.605 1.00 95.69 214 ASN A C 1
ATOM 1582 O O . ASN A 1 214 ? 12.146 5.467 6.226 1.00 95.69 214 ASN A O 1
ATOM 1586 N N . GLU A 1 215 ? 10.480 4.784 7.562 1.00 96.31 215 GLU A N 1
ATOM 1587 C CA . GLU A 1 215 ? 11.271 3.804 8.312 1.00 96.31 215 GLU A CA 1
ATOM 1588 C C . GLU A 1 215 ? 11.240 2.445 7.600 1.00 96.31 215 GLU A C 1
ATOM 1590 O O . GLU A 1 215 ? 10.201 1.787 7.560 1.00 96.31 215 GLU A O 1
ATOM 1595 N N . GLU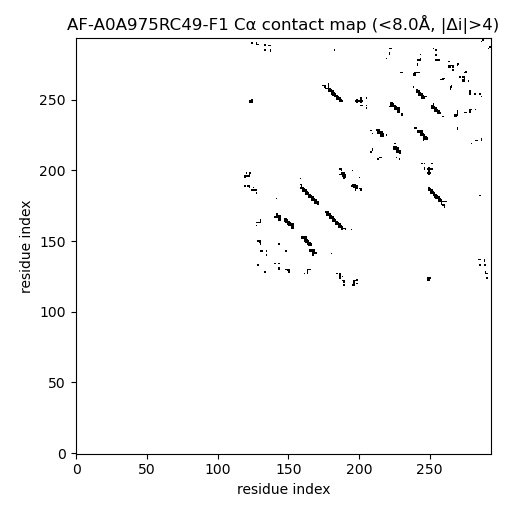 A 1 216 ? 12.369 2.016 7.026 1.00 97.00 216 GLU A N 1
ATOM 1596 C CA . GLU A 1 216 ? 12.470 0.724 6.334 1.00 97.00 216 GLU A CA 1
ATOM 1597 C C . GLU A 1 216 ? 12.282 -0.454 7.306 1.00 97.00 216 GLU A C 1
ATOM 1599 O O . GLU A 1 216 ? 13.033 -0.624 8.267 1.00 97.00 216 GLU A O 1
ATOM 1604 N N . ALA A 1 217 ? 11.294 -1.298 7.021 1.00 95.81 217 ALA A N 1
ATOM 1605 C CA . ALA A 1 217 ? 10.817 -2.364 7.888 1.00 95.81 217 ALA A CA 1
ATOM 1606 C C . ALA A 1 217 ? 11.247 -3.735 7.335 1.00 95.81 217 ALA A C 1
ATOM 1608 O O . ALA A 1 217 ? 10.472 -4.466 6.715 1.00 95.81 217 ALA A O 1
ATOM 1609 N N . LYS A 1 218 ? 12.529 -4.057 7.532 1.00 92.69 218 LYS A N 1
ATOM 1610 C CA . LYS A 1 218 ? 13.232 -5.173 6.868 1.00 92.69 218 LYS A CA 1
ATOM 1611 C C . LYS A 1 218 ? 12.685 -6.560 7.214 1.00 92.69 218 LYS A C 1
ATOM 1613 O O . LYS A 1 218 ? 12.671 -7.438 6.360 1.00 92.69 218 LYS A O 1
ATOM 1618 N N . ASP A 1 219 ? 12.183 -6.735 8.433 1.00 92.19 219 ASP A N 1
ATOM 1619 C CA . ASP A 1 219 ? 11.838 -8.052 8.984 1.00 92.19 219 ASP A CA 1
ATOM 1620 C C . ASP A 1 219 ? 10.340 -8.407 8.874 1.00 92.19 219 ASP A C 1
ATOM 1622 O O . ASP A 1 219 ? 9.884 -9.396 9.447 1.00 92.19 219 ASP A O 1
ATOM 1626 N N . LEU A 1 220 ? 9.531 -7.617 8.150 1.00 92.44 220 LEU A N 1
ATOM 1627 C CA . LEU A 1 220 ? 8.079 -7.855 8.086 1.00 92.44 220 LEU A CA 1
ATOM 1628 C C . LEU A 1 220 ? 7.690 -9.085 7.248 1.00 92.44 220 LEU A C 1
ATOM 1630 O O . LEU A 1 220 ? 6.607 -9.646 7.473 1.00 92.44 220 LEU A O 1
ATOM 1634 N N . GLY A 1 221 ? 8.535 -9.474 6.285 1.00 93.19 221 GLY A N 1
ATOM 1635 C CA . GLY A 1 221 ? 8.261 -10.539 5.315 1.00 93.19 221 GLY A CA 1
ATOM 1636 C C . GLY A 1 221 ? 7.025 -10.245 4.458 1.00 93.19 221 GLY A C 1
ATOM 1637 O O . GLY A 1 221 ? 6.076 -11.028 4.476 1.00 93.19 221 GLY A O 1
ATOM 1638 N N . ILE A 1 222 ? 6.992 -9.080 3.798 1.00 94.81 222 ILE A N 1
ATOM 1639 C CA . ILE A 1 222 ? 5.907 -8.645 2.899 1.00 94.81 222 ILE A CA 1
ATOM 1640 C C . ILE A 1 222 ? 6.526 -7.978 1.674 1.00 94.81 222 ILE A C 1
ATOM 1642 O O . ILE A 1 222 ? 7.281 -7.019 1.831 1.00 94.81 222 ILE A O 1
ATOM 1646 N N . GLY A 1 223 ? 6.173 -8.463 0.482 1.00 95.38 223 GLY A N 1
ATOM 1647 C CA . GLY A 1 223 ? 6.793 -8.020 -0.766 1.00 95.38 223 GLY A CA 1
ATOM 1648 C C . GLY A 1 223 ? 8.301 -8.276 -0.788 1.00 95.38 223 GLY A C 1
ATOM 1649 O O . GLY A 1 223 ? 8.814 -9.116 -0.047 1.00 95.38 223 GLY A O 1
ATOM 1650 N N . ASP A 1 224 ? 9.000 -7.519 -1.626 1.00 96.38 224 ASP A N 1
ATOM 1651 C CA . ASP A 1 224 ? 10.460 -7.524 -1.702 1.00 96.38 224 ASP A CA 1
ATOM 1652 C C . ASP A 1 224 ? 11.065 -6.550 -0.663 1.00 96.38 224 ASP A C 1
ATOM 1654 O O . ASP A 1 224 ? 12.124 -6.820 -0.096 1.00 96.38 224 ASP A O 1
ATOM 1658 N N . ARG A 1 225 ? 10.389 -5.419 -0.383 1.00 97.75 225 ARG A N 1
ATOM 1659 C CA . ARG A 1 225 ? 10.745 -4.430 0.662 1.00 97.75 225 ARG A CA 1
ATOM 1660 C C . ARG A 1 225 ? 9.483 -3.808 1.271 1.00 97.75 225 ARG A C 1
ATOM 1662 O O .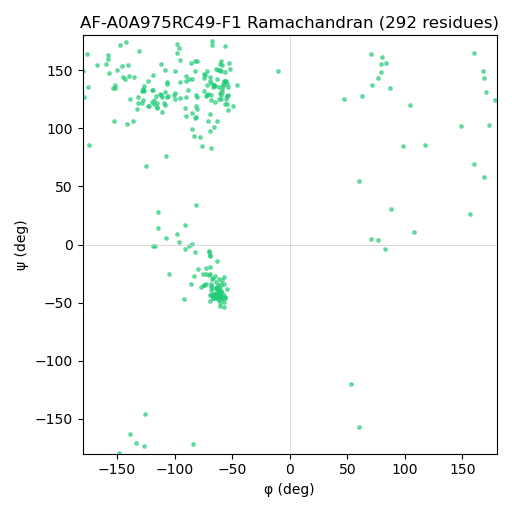 ARG A 1 225 ? 8.465 -3.682 0.597 1.00 97.75 225 ARG A O 1
ATOM 1669 N N . ALA A 1 226 ? 9.562 -3.335 2.515 1.00 98.12 226 ALA A N 1
ATOM 1670 C CA . ALA A 1 226 ? 8.478 -2.602 3.173 1.00 98.12 226 ALA A CA 1
ATOM 1671 C C . ALA A 1 226 ? 9.006 -1.433 4.024 1.00 98.12 226 ALA A C 1
ATOM 1673 O O . ALA A 1 226 ? 10.157 -1.454 4.461 1.00 98.12 226 ALA A O 1
ATOM 1674 N N . ALA A 1 227 ? 8.189 -0.401 4.245 1.00 97.94 227 ALA A N 1
ATOM 1675 C CA . ALA A 1 227 ? 8.545 0.781 5.027 1.00 97.94 227 ALA A CA 1
ATOM 1676 C C . ALA A 1 227 ? 7.324 1.463 5.658 1.00 97.94 227 ALA A C 1
ATOM 1678 O O . ALA A 1 227 ? 6.322 1.708 4.986 1.00 97.94 227 ALA A O 1
ATOM 1679 N N . TRP A 1 228 ? 7.423 1.826 6.935 1.00 96.50 228 TRP A N 1
ATOM 1680 C CA . TRP A 1 228 ? 6.404 2.622 7.619 1.00 96.50 228 TRP A CA 1
ATOM 1681 C C . TRP A 1 228 ? 6.454 4.066 7.126 1.00 96.50 228 TRP A C 1
ATOM 1683 O O . TRP A 1 228 ? 7.526 4.683 7.130 1.00 96.50 228 TRP A O 1
ATOM 1693 N N . GLN A 1 229 ? 5.309 4.612 6.706 1.00 94.44 229 GLN A N 1
ATOM 1694 C CA . GLN A 1 229 ? 5.241 6.019 6.331 1.00 94.44 229 GLN A CA 1
ATOM 1695 C C . GLN A 1 229 ? 5.434 6.876 7.581 1.00 94.44 229 GLN A C 1
ATOM 1697 O O . GLN A 1 229 ? 4.737 6.699 8.582 1.00 94.44 229 GLN A O 1
ATOM 1702 N N . LYS A 1 230 ? 6.363 7.829 7.517 1.00 90.88 230 LYS A N 1
ATOM 1703 C CA . LYS A 1 230 ? 6.490 8.838 8.563 1.00 90.88 230 LYS A CA 1
ATOM 1704 C C . LYS A 1 230 ? 5.606 10.039 8.210 1.00 90.88 230 LYS A C 1
ATOM 1706 O O . LYS A 1 230 ? 5.777 10.593 7.122 1.00 90.88 230 LYS A O 1
ATOM 1711 N N . PRO A 1 231 ? 4.715 10.504 9.106 1.00 84.00 231 PRO A N 1
ATOM 1712 C CA . PRO A 1 231 ? 3.963 11.733 8.882 1.00 84.00 231 PRO A CA 1
ATOM 1713 C C . PRO A 1 231 ? 4.912 12.911 8.624 1.00 84.00 231 PRO A C 1
ATOM 1715 O O . PRO A 1 231 ? 5.756 13.240 9.458 1.00 84.00 231 PRO A O 1
ATOM 1718 N N . VAL A 1 232 ? 4.779 13.549 7.456 1.00 79.81 232 VAL A N 1
ATOM 1719 C CA . VAL A 1 232 ? 5.623 14.692 7.050 1.00 79.81 232 VAL A CA 1
ATOM 1720 C C . VAL A 1 232 ? 5.362 15.921 7.930 1.00 79.81 232 VAL A C 1
ATOM 1722 O O . VAL A 1 232 ? 6.253 16.745 8.134 1.00 79.81 232 VAL A O 1
ATOM 1725 N N . LEU A 1 233 ? 4.143 16.037 8.462 1.00 80.31 233 LEU A N 1
ATOM 1726 C CA . LEU A 1 233 ? 3.706 17.114 9.340 1.00 80.31 233 LEU A CA 1
ATOM 1727 C C . LEU A 1 233 ? 3.097 16.519 10.612 1.00 80.31 233 LEU A C 1
ATOM 1729 O O . LEU A 1 233 ? 2.136 15.755 10.540 1.00 80.31 233 LEU A O 1
ATOM 1733 N N . ASP A 1 234 ? 3.625 16.919 11.766 1.00 74.75 234 ASP A N 1
ATOM 1734 C CA . ASP A 1 234 ? 2.950 16.757 13.054 1.00 74.75 234 ASP A CA 1
ATOM 1735 C C . ASP A 1 234 ? 1.874 17.848 13.162 1.00 74.75 234 ASP A C 1
ATOM 1737 O O . ASP A 1 234 ? 2.159 19.001 13.497 1.00 74.75 234 ASP A O 1
ATOM 1741 N N . ILE A 1 235 ? 0.648 17.514 12.750 1.00 77.62 235 ILE A N 1
ATOM 1742 C CA . ILE A 1 235 ? -0.493 18.432 12.797 1.00 77.62 235 ILE A CA 1
ATOM 1743 C C . ILE A 1 235 ? -1.202 18.251 14.147 1.00 77.62 235 ILE A C 1
ATOM 1745 O O . ILE A 1 235 ? -1.757 17.178 14.400 1.00 77.62 235 ILE A O 1
ATOM 1749 N N . PRO A 1 236 ? -1.266 19.285 15.011 1.00 72.75 236 PRO A N 1
ATOM 1750 C CA . PRO A 1 236 ? -1.887 19.164 16.323 1.00 72.75 236 PRO A CA 1
ATOM 1751 C C . PRO A 1 236 ? -3.328 18.647 16.246 1.00 72.75 236 PRO A C 1
ATOM 1753 O O . PRO A 1 236 ? -4.177 19.220 15.564 1.00 72.75 236 PRO A O 1
ATOM 1756 N N . ASN A 1 237 ? -3.615 17.594 17.015 1.00 69.94 237 ASN A N 1
ATOM 1757 C CA . ASN A 1 237 ? -4.896 16.870 17.059 1.00 69.94 237 ASN A CA 1
ATOM 1758 C C . ASN A 1 237 ? -5.238 16.023 15.817 1.00 69.94 237 ASN A C 1
ATOM 1760 O O . ASN A 1 237 ? -6.311 15.414 15.785 1.00 69.94 237 ASN A O 1
ATOM 1764 N N . GLN A 1 238 ? -4.346 15.904 14.831 1.00 71.50 238 GLN A N 1
ATOM 1765 C CA . GLN A 1 238 ? -4.408 14.795 13.885 1.00 71.50 238 GLN A CA 1
ATOM 1766 C C . GLN A 1 238 ? -3.780 13.569 14.556 1.00 71.50 238 GLN A C 1
ATOM 1768 O O . GLN A 1 238 ? -2.600 13.576 14.895 1.00 71.50 238 GLN A O 1
ATOM 1773 N N . LYS A 1 239 ? -4.566 12.507 14.778 1.00 69.00 239 LYS A N 1
ATOM 1774 C CA . LYS A 1 239 ? -3.963 11.200 15.065 1.00 69.00 239 LYS A CA 1
ATOM 1775 C C . LYS A 1 239 ? -3.195 10.750 13.816 1.00 69.00 239 LYS A C 1
ATOM 1777 O O . LYS A 1 239 ? -3.742 10.922 12.726 1.00 69.00 239 LYS A O 1
ATOM 1782 N N . PRO A 1 240 ? -1.977 10.206 13.952 1.00 69.06 240 PRO A N 1
ATOM 1783 C CA . PRO A 1 240 ? -1.247 9.689 12.809 1.00 69.06 240 PRO A CA 1
ATOM 1784 C C . PRO A 1 240 ? -1.967 8.472 12.228 1.00 69.06 240 PRO A C 1
ATOM 1786 O O . PRO A 1 240 ? -2.430 7.601 12.965 1.00 69.06 240 PRO A O 1
ATOM 1789 N N . ASP A 1 241 ? -2.032 8.431 10.904 1.00 81.94 241 ASP A N 1
ATOM 1790 C CA . ASP A 1 241 ? -2.483 7.272 10.144 1.00 81.94 241 ASP A CA 1
ATOM 1791 C C . ASP A 1 241 ? -1.361 6.213 10.190 1.00 81.94 241 ASP A C 1
ATOM 1793 O O . ASP A 1 241 ? -0.197 6.540 9.939 1.00 81.94 241 ASP A O 1
ATOM 1797 N N . CYS A 1 242 ? -1.676 4.951 10.497 1.00 88.00 242 CYS A N 1
ATOM 1798 C CA . CYS A 1 242 ? -0.692 3.871 10.383 1.00 88.00 242 CYS A CA 1
ATOM 1799 C C . CYS A 1 242 ? -0.678 3.366 8.945 1.00 88.00 242 CYS A C 1
ATOM 1801 O O . CYS A 1 242 ? -1.543 2.593 8.534 1.00 88.00 242 CYS A O 1
ATOM 1803 N N . GLU A 1 243 ? 0.303 3.839 8.178 1.00 94.50 243 GLU A N 1
ATOM 1804 C CA . GLU A 1 243 ? 0.500 3.447 6.787 1.00 94.50 243 GLU A CA 1
ATOM 1805 C C . GLU A 1 243 ? 1.779 2.625 6.607 1.00 94.50 243 GLU A C 1
ATOM 1807 O O . GLU A 1 243 ? 2.879 3.036 6.993 1.00 94.50 243 GLU A O 1
ATOM 1812 N N . LEU A 1 244 ? 1.629 1.473 5.955 1.00 97.06 244 LEU A N 1
ATOM 1813 C CA . LEU A 1 244 ? 2.723 0.632 5.497 1.00 97.06 244 LEU A CA 1
ATOM 1814 C C . LEU A 1 244 ? 2.828 0.700 3.971 1.00 97.06 244 LEU A C 1
ATOM 1816 O O . LEU A 1 244 ? 1.902 0.322 3.256 1.00 97.06 244 LEU A O 1
ATOM 1820 N N . ASN A 1 245 ? 3.983 1.142 3.481 1.00 98.00 245 ASN A N 1
ATOM 1821 C CA . ASN A 1 245 ? 4.360 1.051 2.075 1.00 98.00 245 ASN A CA 1
ATOM 1822 C C . ASN A 1 245 ? 5.059 -0.294 1.839 1.00 98.00 245 ASN A C 1
ATOM 1824 O O . ASN A 1 245 ? 5.962 -0.661 2.589 1.00 98.00 245 ASN A O 1
ATOM 1828 N N . VAL A 1 246 ? 4.684 -1.014 0.787 1.00 98.38 246 VAL A N 1
ATOM 1829 C CA . VAL A 1 246 ? 5.287 -2.283 0.361 1.00 98.38 246 VAL A CA 1
ATOM 1830 C C . VAL A 1 246 ? 5.664 -2.170 -1.114 1.00 98.38 246 VAL A C 1
ATOM 1832 O O . VAL A 1 246 ? 4.875 -1.699 -1.930 1.00 98.38 246 VAL A O 1
ATOM 1835 N N . LEU A 1 247 ? 6.871 -2.605 -1.453 1.00 98.12 247 LEU A N 1
ATOM 1836 C CA . LEU A 1 247 ? 7.365 -2.768 -2.815 1.00 98.12 247 LEU A CA 1
ATOM 1837 C C . LEU A 1 247 ? 7.388 -4.262 -3.143 1.00 98.12 247 LEU A C 1
ATOM 1839 O O . LEU A 1 247 ? 7.966 -5.048 -2.393 1.00 98.12 247 LEU A O 1
ATOM 1843 N N . ASP A 1 248 ? 6.778 -4.648 -4.256 1.00 97.12 248 ASP A N 1
ATOM 1844 C CA . ASP A 1 248 ? 6.774 -6.019 -4.769 1.00 97.12 248 ASP A CA 1
ATOM 1845 C C . ASP A 1 248 ? 6.899 -5.937 -6.303 1.00 97.12 248 ASP A C 1
ATOM 1847 O O . ASP A 1 248 ? 5.969 -5.535 -7.004 1.00 97.12 248 ASP A O 1
ATOM 1851 N N . GLY A 1 249 ? 8.094 -6.223 -6.827 1.00 95.69 249 GLY A N 1
ATOM 1852 C CA . GLY A 1 249 ? 8.471 -6.030 -8.226 1.00 95.69 249 GLY A CA 1
ATOM 1853 C C . GLY A 1 249 ? 8.212 -4.608 -8.730 1.00 95.69 249 GLY A C 1
ATOM 1854 O O . GLY A 1 249 ? 8.740 -3.628 -8.209 1.00 95.69 249 GLY A O 1
ATOM 1855 N N . ASN A 1 250 ? 7.377 -4.505 -9.761 1.00 96.25 250 ASN A N 1
ATOM 1856 C CA . ASN A 1 250 ? 6.950 -3.253 -10.381 1.00 96.25 250 ASN A CA 1
ATOM 1857 C C . ASN A 1 250 ? 5.663 -2.660 -9.766 1.00 96.25 250 ASN A C 1
ATOM 1859 O O . ASN A 1 250 ? 5.024 -1.805 -10.382 1.00 96.25 250 ASN A O 1
ATOM 1863 N N . VAL A 1 251 ? 5.263 -3.100 -8.566 1.00 97.50 251 VAL A N 1
ATOM 1864 C CA . VAL A 1 251 ? 4.088 -2.587 -7.843 1.00 97.50 251 VAL A CA 1
ATOM 1865 C C . VAL A 1 251 ? 4.492 -1.986 -6.498 1.00 97.50 251 VAL A C 1
ATOM 1867 O O . VAL A 1 251 ? 5.199 -2.610 -5.706 1.00 97.50 251 VAL A O 1
ATOM 1870 N N . ARG A 1 252 ? 3.974 -0.786 -6.207 1.00 97.88 252 ARG A N 1
ATOM 1871 C CA . ARG A 1 252 ? 3.913 -0.226 -4.849 1.00 97.88 252 ARG A CA 1
ATOM 1872 C C . ARG A 1 252 ? 2.506 -0.416 -4.286 1.00 97.88 252 ARG A C 1
ATOM 1874 O O . ARG A 1 252 ? 1.536 -0.033 -4.936 1.00 97.88 252 ARG A O 1
ATOM 1881 N N . LEU A 1 253 ? 2.412 -0.974 -3.085 1.00 98.19 253 LEU A N 1
ATOM 1882 C CA . LEU A 1 253 ? 1.201 -1.047 -2.270 1.00 98.19 253 LEU A CA 1
ATOM 1883 C C . LEU A 1 253 ? 1.334 -0.086 -1.086 1.00 98.19 253 LEU A C 1
ATOM 1885 O O . LEU A 1 253 ? 2.333 -0.123 -0.374 1.00 98.19 253 LEU A O 1
ATOM 1889 N N . GLU A 1 254 ? 0.322 0.731 -0.841 1.00 97.94 254 GLU A N 1
ATOM 1890 C CA . GLU A 1 254 ? 0.188 1.572 0.348 1.00 97.94 254 GLU A CA 1
ATOM 1891 C C . GLU A 1 254 ? -1.036 1.065 1.105 1.00 97.94 254 GLU A C 1
ATOM 1893 O O . GLU A 1 254 ? -2.137 1.035 0.559 1.00 97.94 254 GLU A O 1
ATOM 1898 N N . VAL A 1 255 ? -0.850 0.597 2.338 1.00 97.38 255 VAL A N 1
ATOM 1899 C CA . VAL A 1 255 ? -1.937 0.069 3.172 1.00 97.38 255 VAL A CA 1
ATOM 1900 C C . VAL A 1 255 ? -2.053 0.939 4.403 1.00 97.38 255 VAL A C 1
ATOM 1902 O O . VAL A 1 255 ? -1.095 1.058 5.164 1.00 97.38 255 VAL A O 1
ATOM 1905 N N . ARG A 1 256 ? -3.228 1.537 4.592 1.00 94.44 256 ARG A N 1
ATOM 1906 C CA . ARG A 1 256 ? -3.489 2.538 5.623 1.00 94.44 256 ARG A CA 1
ATOM 1907 C C . ARG A 1 256 ? -4.709 2.154 6.453 1.00 94.44 256 ARG A C 1
ATOM 1909 O O . ARG A 1 256 ? -5.762 1.840 5.897 1.00 94.44 256 ARG A O 1
ATOM 1916 N N . GLU A 1 257 ? -4.593 2.238 7.774 1.00 89.12 257 GLU A N 1
ATOM 1917 C CA . GLU A 1 257 ? -5.725 2.078 8.693 1.00 89.12 257 GLU A CA 1
ATOM 1918 C C . GLU A 1 257 ? -5.979 3.357 9.497 1.00 89.12 257 GLU A C 1
ATOM 1920 O O . GLU A 1 257 ? -5.100 3.859 10.196 1.00 89.12 257 GLU A O 1
ATOM 1925 N N . ASN A 1 258 ? -7.215 3.861 9.408 1.00 82.81 258 ASN A N 1
ATOM 1926 C CA . ASN A 1 258 ? -7.665 5.108 10.018 1.00 82.81 258 ASN A CA 1
ATOM 1927 C C . ASN A 1 258 ? -8.921 4.864 10.868 1.00 82.81 258 ASN A C 1
ATOM 1929 O O . ASN A 1 258 ? -9.905 4.291 10.403 1.00 82.81 258 ASN A O 1
ATOM 1933 N N . GLY A 1 259 ? -8.949 5.378 12.098 1.00 71.50 259 GLY A N 1
ATOM 1934 C CA . GLY A 1 259 ? -10.141 5.325 12.952 1.00 71.50 259 GLY A CA 1
ATOM 1935 C C . GLY A 1 259 ? -9.852 5.833 14.359 1.00 71.50 259 GLY A C 1
ATOM 1936 O O . GLY A 1 259 ? -9.264 5.123 15.159 1.00 71.50 259 GLY A O 1
ATOM 1937 N N . ILE A 1 260 ? -10.253 7.067 14.687 1.00 59.16 260 ILE A N 1
ATOM 1938 C CA . ILE A 1 260 ? -9.853 7.707 15.960 1.00 59.16 260 ILE A CA 1
ATOM 1939 C C . ILE A 1 260 ? -10.356 6.950 17.197 1.00 59.16 260 ILE A C 1
ATOM 1941 O O . ILE A 1 260 ? -9.646 6.909 18.207 1.00 59.16 260 ILE A O 1
ATOM 1945 N N . ASP A 1 261 ? -11.541 6.353 17.093 1.00 66.69 261 ASP A N 1
ATOM 1946 C CA . ASP A 1 261 ? -12.241 5.666 18.183 1.00 66.69 261 ASP A CA 1
ATOM 1947 C C . ASP A 1 261 ? -12.003 4.146 18.189 1.00 66.69 261 ASP A C 1
ATOM 1949 O O . ASP A 1 261 ? -12.545 3.429 19.031 1.00 66.69 261 ASP A O 1
ATOM 1953 N N . ASP A 1 262 ? -11.184 3.642 17.264 1.00 64.94 262 ASP A N 1
ATOM 1954 C CA . ASP A 1 262 ? -10.854 2.225 17.190 1.00 64.94 262 ASP A CA 1
ATOM 1955 C C . ASP A 1 262 ? -9.916 1.827 18.349 1.00 64.94 262 ASP A C 1
ATOM 1957 O O . ASP A 1 262 ? -8.882 2.479 18.549 1.00 64.94 262 ASP A O 1
ATOM 1961 N N . PRO A 1 263 ? -10.221 0.772 19.132 1.00 66.62 263 PRO A N 1
ATOM 1962 C CA . PRO A 1 263 ? -9.299 0.261 20.141 1.00 66.62 263 PRO A CA 1
ATOM 1963 C C . PRO A 1 263 ? -7.928 -0.161 19.586 1.00 66.62 263 PRO A C 1
ATOM 1965 O O . PRO A 1 263 ? -6.953 -0.049 20.328 1.00 66.62 263 PRO A O 1
ATOM 1968 N N . GLU A 1 264 ? -7.837 -0.581 18.320 1.00 62.44 264 GLU A N 1
ATOM 1969 C CA . GLU A 1 264 ? -6.588 -0.924 17.617 1.00 62.44 264 GLU A CA 1
ATOM 1970 C C . GLU A 1 264 ? -5.748 0.328 17.274 1.00 62.44 264 GLU A C 1
ATOM 1972 O O . GLU A 1 264 ? -4.536 0.236 17.107 1.00 62.44 264 GLU A O 1
ATOM 1977 N N . MET A 1 265 ? -6.376 1.513 17.245 1.00 59.88 265 MET A N 1
ATOM 1978 C CA . MET A 1 265 ? -5.787 2.816 16.881 1.00 59.88 265 MET A CA 1
ATOM 1979 C C . MET A 1 265 ? -5.750 3.789 18.080 1.00 59.88 265 MET A C 1
ATOM 1981 O O . MET A 1 265 ? -5.830 5.020 17.950 1.00 59.88 265 MET A O 1
ATOM 1985 N N . LYS A 1 266 ? -5.667 3.248 19.303 1.00 61.84 266 LYS A N 1
ATOM 1986 C CA . LYS A 1 266 ? -5.558 4.048 20.538 1.00 61.84 266 LYS A CA 1
ATOM 1987 C C . LYS A 1 266 ? -4.223 4.778 20.680 1.00 61.84 266 LYS A C 1
ATOM 1989 O O . LYS A 1 266 ? -4.173 5.764 21.421 1.00 61.84 266 LYS A O 1
ATOM 1994 N N . GLY A 1 267 ? -3.197 4.343 19.950 1.00 60.09 267 GLY A N 1
ATOM 1995 C CA . GLY A 1 267 ? -1.927 5.044 19.819 1.00 60.09 267 GLY A CA 1
ATOM 1996 C C . GLY A 1 267 ? -2.092 6.510 19.409 1.00 60.09 267 GLY A C 1
ATOM 1997 O O . GLY A 1 267 ? -3.053 6.905 18.744 1.00 60.09 267 GLY A O 1
ATOM 1998 N N . ARG A 1 268 ? -1.138 7.340 19.839 1.00 65.12 268 ARG A N 1
ATOM 1999 C CA . ARG A 1 268 ? -0.980 8.730 19.369 1.00 65.12 268 ARG A CA 1
ATOM 2000 C C . ARG A 1 268 ? 0.239 8.907 18.460 1.00 65.12 268 ARG A C 1
ATOM 2002 O O . ARG A 1 268 ? 0.542 10.032 18.090 1.00 65.12 268 ARG A 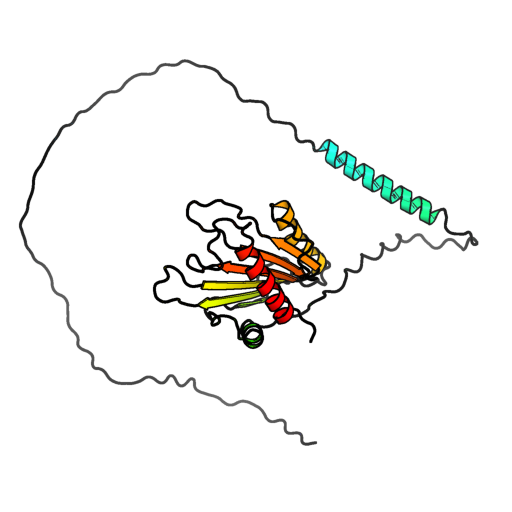O 1
ATOM 2009 N N . ASP A 1 269 ? 0.913 7.814 18.117 1.00 80.00 269 ASP A N 1
ATOM 2010 C CA . ASP A 1 269 ? 2.144 7.796 17.334 1.00 80.00 269 ASP A CA 1
ATOM 2011 C C . ASP A 1 269 ? 2.067 6.695 16.258 1.00 80.00 269 ASP A C 1
ATOM 2013 O O . ASP A 1 269 ? 1.523 5.621 16.507 1.00 80.00 269 ASP A O 1
ATOM 2017 N N . TRP A 1 270 ? 2.637 6.949 15.079 1.00 83.12 270 TRP A N 1
ATOM 2018 C CA . TRP A 1 270 ? 2.787 5.987 13.973 1.00 83.12 270 TRP A CA 1
ATOM 2019 C C . TRP A 1 270 ? 3.800 4.872 14.312 1.00 83.12 270 TRP A C 1
ATOM 2021 O O . TRP A 1 270 ? 3.933 3.881 13.588 1.00 83.12 270 TRP A O 1
ATOM 2031 N N . THR A 1 271 ? 4.529 5.024 15.423 1.00 88.06 271 THR A N 1
ATOM 2032 C CA . THR A 1 271 ? 5.381 3.984 16.016 1.00 88.06 271 THR A CA 1
ATOM 2033 C C . THR A 1 271 ? 4.620 2.981 16.896 1.00 88.06 271 THR A C 1
ATOM 2035 O O . THR A 1 271 ? 5.214 1.989 17.320 1.00 88.06 271 THR A O 1
ATOM 2038 N N . ASP A 1 272 ? 3.321 3.191 17.161 1.00 88.00 272 ASP A N 1
ATOM 2039 C CA . ASP A 1 272 ? 2.546 2.350 18.080 1.00 88.00 272 ASP A CA 1
ATOM 2040 C C . ASP A 1 272 ? 2.513 0.870 17.625 1.00 88.00 272 ASP A C 1
ATOM 2042 O O . ASP A 1 272 ? 2.118 0.572 16.490 1.00 88.00 272 ASP A O 1
ATOM 2046 N N . PRO A 1 273 ? 2.911 -0.086 18.490 1.00 89.31 273 PRO A N 1
ATOM 2047 C CA . PRO A 1 273 ? 3.064 -1.485 18.101 1.00 89.31 273 PRO A CA 1
ATOM 2048 C C . PRO A 1 273 ? 1.732 -2.195 17.829 1.00 89.31 273 PRO A C 1
ATOM 2050 O O . PRO A 1 273 ? 1.714 -3.135 17.036 1.00 89.31 273 PRO A O 1
ATOM 2053 N N . VAL A 1 274 ? 0.620 -1.762 18.438 1.00 87.31 274 VAL A N 1
ATOM 2054 C CA . VAL A 1 274 ? -0.716 -2.324 18.167 1.00 87.31 274 VAL A CA 1
ATOM 2055 C C . VAL A 1 274 ? -1.147 -1.919 16.760 1.00 87.31 274 VAL A C 1
ATOM 2057 O O . VAL A 1 274 ? -1.508 -2.764 15.940 1.00 87.31 274 VAL A O 1
ATOM 2060 N N . CYS A 1 275 ? -0.997 -0.629 16.466 1.00 87.06 275 CYS A N 1
ATOM 2061 C CA . CYS A 1 275 ? -1.326 -0.004 15.190 1.00 87.06 275 CYS A CA 1
ATOM 2062 C C . CYS A 1 275 ? -0.504 -0.599 14.028 1.00 87.06 275 CYS A C 1
ATOM 2064 O O . CYS A 1 275 ? -1.055 -1.025 13.005 1.00 87.06 275 CYS A O 1
ATOM 2066 N N . ARG A 1 276 ? 0.819 -0.728 14.220 1.00 91.69 276 ARG A N 1
ATOM 2067 C CA . ARG A 1 276 ? 1.726 -1.385 13.266 1.00 91.69 276 ARG A CA 1
ATOM 2068 C C . ARG A 1 276 ? 1.410 -2.871 13.086 1.00 91.69 276 ARG A C 1
ATOM 2070 O O . ARG A 1 276 ? 1.387 -3.342 11.954 1.00 91.69 276 ARG A O 1
ATOM 2077 N N . SER A 1 277 ? 1.133 -3.618 14.157 1.00 91.62 277 SER A N 1
ATOM 2078 C CA . SER A 1 277 ? 0.827 -5.054 14.054 1.00 91.62 277 SER A CA 1
ATOM 2079 C C . SER A 1 277 ? -0.460 -5.322 13.260 1.00 91.62 277 SER A C 1
ATOM 2081 O O . SER A 1 277 ? -0.458 -6.179 12.372 1.00 91.62 277 SER A O 1
ATOM 2083 N N . ALA A 1 278 ? -1.523 -4.544 13.505 1.00 90.56 278 ALA A N 1
ATOM 2084 C CA . ALA A 1 278 ? -2.772 -4.621 12.743 1.00 90.56 278 ALA A CA 1
ATOM 2085 C C . ALA A 1 278 ? -2.542 -4.318 11.250 1.00 90.56 278 ALA A C 1
ATOM 2087 O O . ALA A 1 278 ? -2.820 -5.166 10.394 1.00 90.56 278 ALA A O 1
ATOM 2088 N N . THR A 1 279 ? -1.912 -3.175 10.956 1.00 93.94 279 THR A N 1
ATOM 2089 C CA . THR A 1 279 ? -1.611 -2.739 9.582 1.00 93.94 279 THR A CA 1
ATOM 2090 C C . THR A 1 279 ? -0.722 -3.749 8.849 1.00 93.94 279 THR A C 1
ATOM 2092 O O . THR A 1 279 ? -0.981 -4.075 7.693 1.00 93.94 279 THR A O 1
ATOM 2095 N N . GLN A 1 280 ? 0.290 -4.324 9.513 1.00 95.25 280 GLN A N 1
ATOM 2096 C CA . GLN A 1 280 ? 1.154 -5.365 8.940 1.00 95.25 280 GLN A CA 1
ATOM 2097 C C . GLN A 1 280 ? 0.356 -6.626 8.573 1.00 95.25 280 GLN A C 1
ATOM 2099 O O . GLN A 1 280 ? 0.524 -7.174 7.480 1.00 95.25 280 GLN A O 1
ATOM 2104 N N . ALA A 1 281 ? -0.510 -7.102 9.474 1.00 95.00 281 ALA A N 1
ATOM 2105 C CA . ALA A 1 281 ? -1.325 -8.289 9.235 1.00 95.00 281 ALA A CA 1
ATOM 2106 C C . ALA A 1 281 ? -2.305 -8.075 8.070 1.00 95.00 281 ALA A C 1
ATOM 2108 O O . ALA A 1 281 ? -2.509 -8.978 7.253 1.00 95.00 281 ALA A O 1
ATOM 2109 N N . ARG A 1 282 ? -2.873 -6.869 7.951 1.00 95.50 282 ARG A N 1
ATOM 2110 C CA . ARG A 1 282 ? -3.766 -6.517 6.844 1.00 95.50 282 ARG A CA 1
ATOM 2111 C C . ARG A 1 282 ? -3.020 -6.287 5.532 1.00 95.50 282 ARG A C 1
ATOM 2113 O O . ARG A 1 282 ? -3.511 -6.700 4.486 1.00 95.50 282 ARG A O 1
ATOM 2120 N N . ALA A 1 283 ? -1.810 -5.734 5.575 1.00 97.25 283 ALA A N 1
ATOM 2121 C CA . ALA A 1 283 ? -0.964 -5.570 4.399 1.00 97.25 283 ALA A CA 1
ATOM 2122 C C . ALA A 1 283 ? -0.555 -6.910 3.773 1.00 97.25 283 ALA A C 1
ATOM 2124 O O . ALA A 1 283 ? -0.567 -7.016 2.550 1.00 97.25 283 ALA A O 1
ATOM 2125 N N . LYS A 1 284 ? -0.294 -7.955 4.577 1.00 97.31 284 LYS A N 1
ATOM 2126 C CA . LYS A 1 284 ? -0.111 -9.332 4.068 1.00 97.31 284 LYS A CA 1
ATOM 2127 C C . LYS A 1 284 ? -1.336 -9.801 3.282 1.00 97.31 284 LYS A C 1
ATOM 2129 O O . LYS A 1 284 ? -1.222 -10.132 2.107 1.00 97.31 284 LYS A O 1
ATOM 2134 N N . LYS A 1 285 ? -2.522 -9.716 3.896 1.00 97.38 285 LYS A N 1
ATOM 2135 C CA . LYS A 1 285 ? -3.800 -10.088 3.263 1.00 97.38 285 LYS A CA 1
ATOM 2136 C C . LYS A 1 285 ? -4.062 -9.330 1.959 1.00 97.38 285 LYS A C 1
ATOM 2138 O O . LYS A 1 285 ? -4.436 -9.949 0.968 1.00 97.38 285 LYS A O 1
ATOM 2143 N N . PHE A 1 286 ? -3.845 -8.013 1.935 1.00 97.94 286 PHE A N 1
ATOM 2144 C CA . PHE A 1 286 ? -3.989 -7.221 0.713 1.00 97.94 286 PHE A CA 1
ATOM 2145 C C . PHE A 1 286 ? -2.963 -7.606 -0.348 1.00 97.94 286 PHE A C 1
ATOM 2147 O O . PHE A 1 286 ? -3.347 -7.826 -1.492 1.00 97.94 286 PHE A O 1
ATOM 2154 N N . ARG A 1 287 ? -1.685 -7.747 0.018 1.00 97.75 287 ARG A N 1
ATOM 2155 C CA . ARG A 1 287 ? -0.628 -8.172 -0.903 1.00 97.75 287 ARG A CA 1
ATOM 2156 C C . ARG A 1 287 ? -0.971 -9.513 -1.548 1.00 97.75 287 ARG A C 1
ATOM 2158 O O . ARG A 1 287 ? -0.905 -9.616 -2.766 1.00 97.75 287 ARG A O 1
ATOM 2165 N N . ASP A 1 288 ? -1.422 -10.501 -0.782 1.00 97.19 288 ASP A N 1
ATOM 2166 C CA . ASP A 1 288 ? -1.779 -11.816 -1.329 1.00 97.19 288 ASP A CA 1
ATOM 2167 C C . ASP A 1 288 ? -3.092 -11.779 -2.138 1.00 97.19 288 ASP A C 1
ATOM 2169 O O . ASP A 1 288 ? -3.218 -12.443 -3.168 1.00 97.19 288 ASP A O 1
ATOM 2173 N N . ALA A 1 289 ? -4.061 -10.941 -1.755 1.00 97.19 289 ALA A N 1
ATOM 2174 C CA . ALA A 1 289 ? -5.283 -10.741 -2.534 1.00 97.19 289 ALA A CA 1
ATOM 2175 C C . ALA A 1 289 ? -5.038 -10.019 -3.876 1.00 97.19 289 ALA A C 1
ATOM 2177 O O . ALA A 1 289 ? -5.727 -10.314 -4.858 1.00 97.19 289 ALA A O 1
ATOM 2178 N N . ILE A 1 290 ? -4.075 -9.096 -3.930 1.00 97.38 290 ILE A N 1
ATOM 2179 C CA . ILE A 1 290 ? -3.795 -8.241 -5.094 1.00 97.38 290 ILE A CA 1
ATOM 2180 C C . ILE A 1 290 ? -2.740 -8.870 -6.016 1.00 97.38 290 ILE A C 1
ATOM 2182 O O . ILE A 1 290 ? -2.945 -8.914 -7.227 1.00 97.38 290 ILE A O 1
ATOM 2186 N N . LEU A 1 291 ? -1.644 -9.365 -5.434 1.00 96.56 291 LEU A N 1
ATOM 2187 C CA . LEU A 1 291 ? -0.411 -9.797 -6.107 1.00 96.56 291 LEU A CA 1
ATOM 2188 C C . LEU A 1 291 ? -0.069 -11.281 -5.897 1.00 96.56 291 LEU A C 1
ATOM 2190 O O . LEU A 1 291 ? 0.933 -11.753 -6.428 1.00 96.56 291 LEU A O 1
ATOM 2194 N N . GLY A 1 292 ? -0.870 -12.028 -5.132 1.00 89.44 292 GLY A N 1
ATOM 2195 C CA . GLY A 1 292 ? -0.706 -13.477 -5.018 1.00 89.44 292 GLY A CA 1
ATOM 2196 C C . GLY A 1 292 ? -0.795 -14.156 -6.387 1.00 89.44 292 GLY A C 1
ATOM 2197 O O . GLY A 1 292 ? -1.650 -13.804 -7.209 1.00 89.44 292 GLY A O 1
ATOM 2198 N N . GLU A 1 293 ? 0.092 -15.123 -6.624 1.00 71.81 293 GLU A N 1
ATOM 2199 C CA . GLU A 1 293 ? 0.119 -15.913 -7.857 1.00 71.81 293 GLU A CA 1
ATOM 2200 C C . GLU A 1 293 ? -1.240 -16.608 -8.083 1.00 71.81 293 GLU A C 1
ATOM 2202 O O . GLU A 1 293 ? -1.896 -17.045 -7.132 1.00 71.81 293 GLU A O 1
ATOM 2207 N N . LYS A 1 294 ? -1.687 -16.650 -9.346 1.00 52.81 294 LYS A N 1
ATOM 2208 C CA . LYS A 1 294 ? -2.925 -17.316 -9.787 1.00 52.81 294 LYS A CA 1
ATOM 2209 C C . LYS A 1 294 ? -2.607 -18.650 -10.447 1.00 52.81 294 LYS A C 1
ATOM 2211 O O . LYS A 1 294 ? -1.646 -18.656 -11.245 1.00 52.81 294 LYS A O 1
#

pLDDT: mean 73.76, std 22.04, range [31.72, 98.38]

Sequence (294 aa):
MCWICGHPDGGGGTVLVVHPGSPQQPYQGGPYQQGGRPQQGYPHQNPQQNFGQPPYGYPQQGQGYPPPKKPKTGLIAGIAAGVVVLVLAVVAIVVFTGDDDEPSQAQPSGPPPAPPKPTAAPDKYTKLPTCQEVASKLPDLPALDPRTARSAPKEGSTYPEYLMSCSFRQETPGASRAKVISVDATMYSTDPRGYPAGTEEATGYFEAGIRNGNEEAKDLGIGDRAAWQKPVLDIPNQKPDCELNVLDGNVRLEVRENGIDDPEMKGRDWTDPVCRSATQARAKKFRDAILGEK

Nearest PDB structures (foldseek):
  3aae-assembly1_A  TM=4.466E-01  e=6.400E-01  Gallus gallus
  7dsb-assembly1_A  TM=4.428E-01  e=7.631E-01  Gallus gallus
  7ccc-assembly1_C  TM=4.425E-01  e=1.085E+00  Mus musculus
  3lk3-assembly1_A  TM=4.471E-01  e=1.294E+00  Gallus gallus
  8ptk-assembly1_K  TM=4.415E-01  e=4.986E+00  Sus scrofa

Solvent-accessible surface area (backbone atoms only — not comparable to full-atom values): 19018 Å² total; per-residue (Å²): 140,88,88,84,88,89,82,83,89,83,83,86,78,89,80,77,87,77,84,86,90,81,87,89,84,89,81,88,89,86,84,88,88,82,89,82,89,89,90,87,85,90,86,89,84,89,84,91,89,83,92,85,85,89,85,92,86,89,90,88,85,91,82,84,82,82,80,82,82,80,80,70,60,68,59,58,54,50,51,56,54,51,54,54,53,53,52,52,51,52,54,50,49,60,65,73,71,54,84,90,78,84,94,75,81,93,68,86,86,64,80,77,79,75,76,80,73,82,78,62,71,77,60,75,59,92,74,75,65,46,52,69,59,40,46,72,70,41,77,89,57,53,54,72,37,78,90,61,44,41,66,44,72,49,82,90,54,99,55,61,33,37,39,29,32,32,35,23,45,38,83,50,93,90,48,95,46,49,40,35,42,38,40,37,38,42,36,31,45,59,44,94,91,68,60,68,28,8,36,51,52,33,45,52,54,54,51,48,43,44,76,74,57,25,48,75,41,83,86,72,82,44,69,79,42,31,26,38,55,53,78,93,65,92,51,90,92,59,68,57,58,31,33,41,38,31,34,42,61,10,27,35,38,38,30,35,48,44,29,76,74,37,83,62,41,66,55,78,48,63,80,28,66,60,35,44,51,53,41,52,58,49,39,48,54,48,46,49,56,57,68,45,88,131

Radius of gyration: 34.65 Å; Cα contacts (8 Å, |Δi|>4): 354; chains: 1; bounding box: 97×94×68 Å